Protein AF-A0A0M8XZQ5-F1 (afdb_monomer)

Structure (mmCIF, N/CA/C/O backbone):
data_AF-A0A0M8XZQ5-F1
#
_entry.id   AF-A0A0M8XZQ5-F1
#
loop_
_atom_site.group_PDB
_atom_site.id
_atom_site.type_symbol
_atom_site.label_atom_id
_atom_site.label_alt_id
_atom_site.label_comp_id
_atom_site.label_asym_id
_atom_site.label_entity_id
_atom_site.label_seq_id
_atom_site.pdbx_PDB_ins_code
_atom_site.Cartn_x
_atom_site.Cartn_y
_atom_site.Cartn_z
_atom_site.occupancy
_atom_site.B_iso_or_equiv
_atom_site.auth_seq_id
_atom_site.auth_comp_id
_atom_site.auth_asym_id
_atom_site.auth_atom_id
_atom_site.pdbx_PDB_model_num
ATOM 1 N N . MET A 1 1 ? -17.603 -5.236 52.760 1.00 55.44 1 MET A N 1
ATOM 2 C CA . MET A 1 1 ? -18.704 -6.134 52.356 1.00 55.44 1 MET A CA 1
ATOM 3 C C . MET A 1 1 ? -18.657 -7.316 53.287 1.00 55.44 1 MET A C 1
ATOM 5 O O . MET A 1 1 ? -17.660 -8.035 53.268 1.00 55.44 1 MET A O 1
ATOM 9 N N . ASP A 1 2 ? -19.682 -7.465 54.115 1.00 58.03 2 ASP A N 1
ATOM 10 C CA . ASP A 1 2 ? -19.740 -8.571 55.057 1.00 58.03 2 ASP A CA 1
ATOM 11 C C . ASP A 1 2 ? -19.991 -9.878 54.312 1.00 58.03 2 ASP A C 1
ATOM 13 O O . ASP A 1 2 ? -20.805 -9.976 53.392 1.00 58.03 2 ASP A O 1
ATOM 17 N N . VAL A 1 3 ? -19.181 -10.871 54.654 1.00 63.34 3 VAL A N 1
ATOM 18 C CA . VAL A 1 3 ? -19.300 -12.230 54.137 1.00 63.34 3 VAL A CA 1
ATOM 19 C C . VAL A 1 3 ? -20.517 -12.850 54.832 1.00 63.34 3 VAL A C 1
ATOM 21 O O . VAL A 1 3 ? -20.637 -12.652 56.041 1.00 63.34 3 VAL A O 1
ATOM 24 N N . PRO A 1 4 ? -21.401 -13.589 54.130 1.00 77.44 4 PRO A N 1
ATOM 25 C CA . PRO A 1 4 ? -22.606 -14.152 54.737 1.00 77.44 4 PRO A CA 1
ATOM 26 C C . PRO A 1 4 ? -22.283 -14.886 56.038 1.00 77.44 4 PRO A C 1
ATOM 28 O O . PRO A 1 4 ? -21.378 -15.734 56.065 1.00 77.44 4 PRO A O 1
ATOM 31 N N . GLU A 1 5 ? -23.025 -14.549 57.097 1.00 74.38 5 GLU A N 1
ATOM 32 C CA . GLU A 1 5 ? -22.844 -15.133 58.421 1.00 74.38 5 GLU A CA 1
ATOM 33 C C . GLU A 1 5 ? -22.990 -16.653 58.367 1.00 74.38 5 GLU A C 1
ATOM 35 O O . GLU A 1 5 ? -23.700 -17.224 57.529 1.00 74.38 5 GLU A O 1
ATOM 40 N N . ARG A 1 6 ? -22.274 -17.343 59.254 1.00 81.94 6 ARG A N 1
ATOM 41 C CA . ARG A 1 6 ? -22.362 -18.796 59.355 1.00 81.94 6 ARG A CA 1
ATOM 42 C C . ARG A 1 6 ? -23.341 -19.172 60.453 1.00 81.94 6 ARG A C 1
ATOM 44 O O . ARG A 1 6 ? -23.206 -18.744 61.592 1.00 81.94 6 ARG A O 1
ATOM 51 N N . THR A 1 7 ? -24.271 -20.054 60.113 1.00 78.06 7 THR A N 1
ATOM 52 C CA . THR A 1 7 ? -25.086 -20.783 61.089 1.00 78.06 7 THR A CA 1
ATOM 53 C C . THR A 1 7 ? -24.216 -21.553 62.090 1.00 78.06 7 THR A C 1
ATOM 55 O O . THR A 1 7 ? -23.068 -21.895 61.795 1.00 78.06 7 THR A O 1
ATOM 58 N N . ALA A 1 8 ? -24.787 -21.921 63.242 1.00 73.25 8 ALA A N 1
ATOM 59 C CA . ALA A 1 8 ? -24.134 -22.765 64.254 1.00 73.25 8 ALA A CA 1
ATOM 60 C C . ALA A 1 8 ? -23.627 -24.121 63.704 1.00 73.25 8 ALA A C 1
ATOM 62 O O . ALA A 1 8 ? -22.717 -24.732 64.254 1.00 73.25 8 ALA A O 1
ATOM 63 N N . ASN A 1 9 ? -24.197 -24.573 62.589 1.00 75.88 9 ASN A N 1
ATOM 64 C CA . ASN A 1 9 ? -23.874 -25.778 61.827 1.00 75.88 9 ASN A CA 1
ATOM 65 C C . ASN A 1 9 ? -22.931 -25.513 60.629 1.00 75.88 9 ASN A C 1
ATOM 67 O O . ASN A 1 9 ? -22.700 -26.399 59.810 1.00 75.88 9 ASN A O 1
ATOM 71 N N . GLY A 1 10 ? -22.357 -24.311 60.526 1.00 77.94 10 GLY A N 1
ATOM 72 C CA . GLY A 1 10 ? -21.279 -23.968 59.595 1.00 77.94 10 GLY A CA 1
ATOM 73 C C . GLY A 1 10 ? -21.713 -23.540 58.189 1.00 77.94 10 GLY A C 1
ATOM 74 O O . GLY A 1 10 ? -20.850 -23.125 57.406 1.00 77.94 10 GLY A O 1
ATOM 75 N N . TYR A 1 11 ? -23.011 -23.590 57.868 1.00 77.25 11 TYR A N 1
ATOM 76 C CA . TYR A 1 11 ? -23.569 -23.158 56.579 1.00 77.25 11 TYR A CA 1
ATOM 77 C C . TYR A 1 11 ? -23.681 -21.635 56.487 1.00 77.25 11 TYR A C 1
ATOM 79 O O . TYR A 1 11 ? -24.064 -20.993 57.462 1.00 77.25 11 TYR A O 1
ATOM 87 N N . LYS A 1 12 ? -23.396 -21.074 55.305 1.00 82.62 12 LYS A N 1
ATOM 88 C CA . LYS A 1 12 ? -23.551 -19.641 54.998 1.00 82.62 12 LYS A CA 1
ATOM 89 C C . LYS A 1 12 ? -25.034 -19.267 54.900 1.00 82.62 12 LYS A C 1
ATOM 91 O O . LYS A 1 12 ? -25.773 -19.932 54.173 1.00 82.62 12 LYS A O 1
ATOM 96 N N . GLN A 1 13 ? -25.455 -18.206 55.582 1.00 77.75 13 GLN A N 1
ATOM 97 C CA . GLN A 1 13 ? -26.803 -17.647 55.484 1.00 77.75 13 GLN A CA 1
ATOM 98 C C . GLN A 1 13 ? -26.837 -16.511 54.466 1.00 77.75 13 GLN A C 1
ATOM 100 O O . GLN A 1 13 ? -26.136 -15.512 54.599 1.00 77.75 13 GLN A O 1
ATOM 105 N N . TYR A 1 14 ? -27.671 -16.669 53.442 1.00 80.88 14 TYR A N 1
ATOM 106 C CA . TYR A 1 14 ? -27.865 -15.665 52.404 1.00 80.88 14 TYR A CA 1
ATOM 107 C C . TYR A 1 14 ? -29.174 -14.916 52.639 1.00 80.88 14 TYR A C 1
ATOM 109 O O . TYR A 1 14 ? -30.259 -15.430 52.389 1.00 80.88 14 TYR A O 1
ATOM 117 N N . GLU A 1 15 ? -29.057 -13.686 53.110 1.00 82.88 15 GLU A N 1
ATOM 118 C CA . GLU A 1 15 ? -30.163 -12.737 53.234 1.00 82.88 15 GLU A CA 1
ATOM 119 C C . GLU A 1 15 ? -30.414 -11.916 51.956 1.00 82.88 15 GLU A C 1
ATOM 121 O O . GLU A 1 15 ? -29.615 -11.927 51.016 1.00 82.88 15 GLU A O 1
ATOM 126 N N . VAL A 1 16 ? -31.513 -11.153 51.946 1.00 83.50 16 VAL A N 1
ATOM 127 C CA . VAL A 1 16 ? -31.942 -10.279 50.836 1.00 83.50 16 VAL A CA 1
ATOM 128 C C . VAL A 1 16 ? -30.822 -9.376 50.281 1.00 83.50 16 VAL A C 1
ATOM 130 O O . VAL A 1 16 ? -30.710 -9.296 49.054 1.00 83.50 16 VAL A O 1
ATOM 133 N N . PRO A 1 17 ? -29.936 -8.757 51.092 1.00 77.69 17 PRO A N 1
ATOM 134 C CA . PRO A 1 17 ? -28.812 -7.969 50.573 1.00 77.69 17 PRO A CA 1
ATOM 135 C C . PRO A 1 17 ? -27.869 -8.760 49.652 1.00 77.69 17 PRO A C 1
ATOM 137 O O . PRO A 1 17 ? -27.377 -8.227 48.656 1.00 77.69 17 PRO A O 1
ATOM 140 N N . HIS A 1 18 ? -27.666 -10.054 49.921 1.00 82.00 18 HIS A N 1
ATOM 141 C CA . HIS A 1 18 ? -26.841 -10.915 49.073 1.00 82.00 18 HIS A CA 1
ATOM 142 C C . HIS A 1 18 ? -27.505 -11.192 47.719 1.00 82.00 18 HIS A C 1
ATOM 144 O O . HIS A 1 18 ? -26.818 -11.247 46.698 1.00 82.00 18 HIS A O 1
ATOM 150 N N . LEU A 1 19 ? -28.838 -11.327 47.690 1.00 82.94 19 LEU A N 1
ATOM 151 C CA . LEU A 1 19 ? -29.586 -11.488 46.441 1.00 82.94 19 LEU A CA 1
ATOM 152 C C . LEU A 1 19 ? -29.520 -10.214 45.589 1.00 82.94 19 LEU A C 1
ATOM 154 O O . LEU A 1 19 ? -29.248 -10.292 44.392 1.00 82.94 19 LEU A O 1
ATOM 158 N N . VAL A 1 20 ? -29.705 -9.043 46.204 1.00 78.75 20 VAL A N 1
ATOM 159 C CA . VAL A 1 20 ? -29.569 -7.748 45.517 1.00 78.75 20 VAL A CA 1
ATOM 160 C C . VAL A 1 20 ? -28.171 -7.604 44.912 1.00 78.75 20 VAL A C 1
ATOM 162 O O . VAL A 1 20 ? -28.042 -7.225 43.747 1.00 78.75 20 VAL A O 1
ATOM 165 N N . ARG A 1 21 ? -27.122 -7.991 45.651 1.00 80.69 21 ARG A N 1
ATOM 166 C CA . ARG A 1 21 ? -25.744 -7.949 45.147 1.00 80.69 21 ARG A CA 1
ATOM 167 C C . ARG A 1 21 ? -25.520 -8.889 43.960 1.00 80.69 21 ARG A C 1
ATOM 169 O O . ARG A 1 21 ? -24.869 -8.488 42.999 1.00 80.69 21 ARG A O 1
ATOM 176 N N . LEU A 1 22 ? -26.069 -10.104 43.983 1.00 84.88 22 LEU A N 1
ATOM 177 C CA . LEU A 1 22 ? -25.980 -11.031 42.847 1.00 84.88 22 LEU A CA 1
ATOM 178 C C . LEU A 1 22 ? -26.662 -10.475 41.590 1.00 84.88 22 LEU A C 1
ATOM 180 O O . LEU A 1 22 ? -26.111 -10.600 40.498 1.00 84.88 22 LEU A O 1
ATOM 184 N N . LEU A 1 23 ? -27.823 -9.828 41.735 1.00 80.88 23 LEU A N 1
ATOM 185 C CA . LEU A 1 23 ? -28.520 -9.192 40.612 1.00 80.88 23 LEU A CA 1
ATOM 186 C C . LEU A 1 23 ? -27.729 -8.011 40.033 1.00 80.88 23 LEU A C 1
ATOM 188 O O . LEU A 1 23 ? -27.680 -7.855 38.814 1.00 80.88 23 LEU A O 1
ATOM 192 N N . GLN A 1 24 ? -27.075 -7.214 40.883 1.00 76.19 24 GLN A N 1
ATOM 193 C CA . GLN A 1 24 ? -26.182 -6.136 40.444 1.00 76.19 24 GLN A CA 1
ATOM 194 C C . GLN A 1 24 ? -24.967 -6.675 39.682 1.00 76.19 24 GLN A C 1
ATOM 196 O O . GLN A 1 24 ? -24.675 -6.187 38.594 1.00 76.19 24 GLN A O 1
ATOM 201 N N . ILE A 1 25 ? -24.298 -7.704 40.221 1.00 82.88 25 ILE A N 1
ATOM 202 C CA . ILE A 1 25 ? -23.152 -8.347 39.561 1.00 82.88 25 ILE A CA 1
ATOM 203 C C . ILE A 1 25 ? -23.578 -8.886 38.198 1.00 82.88 25 ILE A C 1
ATOM 205 O O . ILE A 1 25 ? -22.939 -8.572 37.200 1.00 82.88 25 ILE A O 1
ATOM 209 N N . LYS A 1 26 ? -24.690 -9.631 38.145 1.00 83.06 26 LYS A N 1
ATOM 210 C CA . LYS A 1 26 ? -25.220 -10.173 36.894 1.00 83.06 26 LYS A CA 1
ATOM 211 C C . LYS A 1 26 ? -25.466 -9.068 35.866 1.00 83.06 26 LYS A C 1
ATOM 213 O O . LYS A 1 26 ? -25.016 -9.197 34.739 1.00 83.06 26 LYS A O 1
ATOM 218 N N . ARG A 1 27 ? -26.125 -7.972 36.254 1.00 80.44 27 ARG A N 1
ATOM 219 C CA . ARG A 1 27 ? -26.434 -6.876 35.326 1.00 80.44 27 ARG A CA 1
ATOM 220 C C . ARG A 1 27 ? -25.181 -6.200 34.770 1.00 80.44 27 ARG A C 1
ATOM 222 O O . ARG A 1 27 ? -25.161 -5.879 33.590 1.00 80.44 27 ARG A O 1
ATOM 229 N N . LEU A 1 28 ? -24.158 -5.987 35.596 1.00 78.12 28 LEU A N 1
ATOM 230 C CA . LEU A 1 28 ? -22.890 -5.396 35.154 1.00 78.12 28 LEU A CA 1
ATOM 231 C C . LEU A 1 28 ? -22.100 -6.357 34.254 1.00 78.12 28 LEU A C 1
ATOM 233 O O . LEU A 1 28 ? -21.575 -5.943 33.226 1.00 78.12 28 LEU A O 1
ATOM 237 N N . SER A 1 29 ? -22.077 -7.649 34.584 1.00 81.69 29 SER A N 1
ATOM 238 C CA . SER A 1 29 ? -21.464 -8.667 33.726 1.00 81.69 29 SER A CA 1
ATOM 239 C C . SER A 1 29 ? -22.189 -8.826 32.387 1.00 81.69 29 SER A C 1
ATOM 241 O O . SER A 1 29 ? -21.530 -8.952 31.360 1.00 81.69 29 SER A O 1
ATOM 243 N N . ASP A 1 30 ? -23.523 -8.757 32.373 1.00 82.19 30 ASP A N 1
ATOM 244 C CA . ASP A 1 30 ? -24.328 -8.777 31.143 1.00 82.19 30 ASP A CA 1
ATOM 245 C C . ASP A 1 30 ? -24.050 -7.542 30.254 1.00 82.19 30 ASP A C 1
ATOM 247 O O . ASP A 1 30 ? -24.233 -7.606 29.040 1.00 82.19 30 ASP A O 1
ATOM 251 N N . LEU A 1 31 ? -23.575 -6.432 30.838 1.00 77.00 31 LEU A N 1
ATOM 252 C CA . LEU A 1 31 ? -23.129 -5.223 30.127 1.00 77.00 31 LEU A CA 1
ATOM 253 C C . LEU A 1 31 ? -21.665 -5.292 29.655 1.00 77.00 31 LEU A C 1
ATOM 255 O O . LEU A 1 31 ? -21.190 -4.352 29.027 1.00 77.00 31 LEU A O 1
ATOM 259 N N . GLY A 1 32 ? -20.954 -6.389 29.930 1.00 75.69 32 GLY A N 1
ATOM 260 C CA . GLY A 1 32 ? -19.565 -6.588 29.511 1.00 75.69 32 GLY A CA 1
ATOM 261 C C . GLY A 1 32 ? -18.510 -6.134 30.522 1.00 75.69 32 GLY A C 1
ATOM 262 O O . GLY A 1 32 ? -17.325 -6.237 30.220 1.00 75.69 32 GLY A O 1
ATOM 263 N N . VAL A 1 33 ? -18.902 -5.692 31.725 1.00 73.50 33 VAL A N 1
ATOM 264 C CA . VAL A 1 33 ? -17.946 -5.310 32.779 1.00 73.50 33 VAL A CA 1
ATOM 265 C C . VAL A 1 33 ? -17.211 -6.563 33.294 1.00 73.50 33 VAL A C 1
ATOM 267 O O . VAL A 1 33 ? -17.870 -7.517 33.741 1.00 73.50 33 VAL A O 1
ATOM 270 N N . PRO A 1 34 ? -15.865 -6.583 33.316 1.00 79.94 34 PRO A N 1
ATOM 271 C CA . PRO A 1 34 ? -15.091 -7.671 33.907 1.00 79.94 34 PRO A CA 1
ATOM 272 C C . PRO A 1 34 ? -15.431 -7.873 35.391 1.00 79.94 34 PRO A C 1
ATOM 274 O O . PRO A 1 34 ? -15.512 -6.918 36.162 1.00 79.94 34 PRO A O 1
ATOM 277 N N . LEU A 1 35 ? -15.556 -9.126 35.848 1.00 80.38 35 LEU A N 1
ATOM 278 C CA . LEU A 1 35 ? -15.890 -9.431 37.254 1.00 80.38 35 LEU A CA 1
ATOM 279 C C . LEU A 1 35 ? -14.902 -8.825 38.272 1.00 80.38 35 LEU A C 1
ATOM 281 O O . LEU A 1 35 ? -15.292 -8.550 39.409 1.00 80.38 35 LEU A O 1
ATOM 285 N N . SER A 1 36 ? -13.644 -8.608 37.875 1.00 77.25 36 SER A N 1
ATOM 286 C CA . SER A 1 36 ? -12.627 -7.913 38.675 1.00 77.25 36 SER A CA 1
ATOM 287 C C . SER A 1 36 ? -12.989 -6.453 38.955 1.00 77.25 36 SER A C 1
ATOM 289 O O . SER A 1 36 ? -12.795 -5.990 40.076 1.00 77.25 36 SER A O 1
ATOM 291 N N . GLU A 1 37 ? -13.566 -5.755 37.977 1.00 70.31 37 GLU A N 1
ATOM 292 C CA . GLU A 1 37 ? -13.986 -4.352 38.084 1.00 70.31 37 GLU A CA 1
ATOM 293 C C . GLU A 1 37 ? -15.334 -4.221 38.797 1.00 70.31 37 GLU A C 1
ATOM 295 O O . GLU A 1 37 ? -15.513 -3.341 39.635 1.00 70.31 37 GLU A O 1
ATOM 300 N N . VAL A 1 38 ? -16.249 -5.179 38.599 1.00 74.69 38 VAL A N 1
ATOM 301 C CA . VAL A 1 38 ? -17.516 -5.254 39.355 1.00 74.69 38 VAL A CA 1
ATOM 302 C C . VAL A 1 38 ? -17.275 -5.347 40.872 1.00 74.69 38 VAL A C 1
ATOM 304 O O . VAL A 1 38 ? -18.071 -4.856 41.688 1.00 74.69 38 VAL A O 1
ATOM 307 N N . ALA A 1 39 ? -16.185 -6.004 41.279 1.00 70.38 39 ALA A N 1
ATOM 308 C CA . ALA A 1 39 ? -15.778 -6.094 42.677 1.00 70.38 39 ALA A CA 1
ATOM 309 C C . ALA A 1 39 ? -15.216 -4.768 43.224 1.00 70.38 39 ALA A C 1
ATOM 311 O O . ALA A 1 39 ? -15.361 -4.518 44.424 1.00 70.38 39 ALA A O 1
ATOM 312 N N . ALA A 1 40 ? -14.611 -3.946 42.364 1.00 65.12 40 ALA A N 1
ATOM 313 C CA . ALA A 1 40 ? -14.019 -2.649 42.687 1.00 65.12 40 ALA A CA 1
ATOM 314 C C . ALA A 1 40 ? -15.101 -1.553 42.800 1.00 65.12 40 ALA A C 1
ATOM 316 O O . ALA A 1 40 ? -15.256 -0.978 43.876 1.00 65.12 40 ALA A O 1
ATOM 317 N N . MET A 1 41 ? -16.019 -1.476 41.823 1.00 65.19 41 MET A N 1
ATOM 318 C CA . MET A 1 41 ? -17.212 -0.599 41.823 1.00 65.19 41 MET A CA 1
ATOM 319 C C . MET A 1 41 ? -18.167 -0.823 43.015 1.00 65.19 41 MET A C 1
ATOM 321 O O . MET A 1 41 ? -19.048 -0.015 43.296 1.00 65.19 41 MET A O 1
ATOM 325 N N . GLY A 1 42 ? -18.067 -1.972 43.694 1.00 60.81 42 GLY A N 1
ATOM 326 C CA . GLY A 1 42 ? -18.844 -2.280 44.900 1.00 60.81 42 GLY A CA 1
ATOM 327 C C . GLY A 1 42 ? -18.231 -1.753 46.203 1.00 60.81 42 GLY A C 1
ATOM 328 O O . GLY A 1 42 ? -18.823 -1.960 47.266 1.00 60.81 42 GLY A O 1
ATOM 329 N N . ARG A 1 43 ? -17.040 -1.147 46.149 1.00 58.62 43 ARG A N 1
ATOM 330 C CA . ARG A 1 43 ? -16.384 -0.481 47.279 1.00 58.62 43 ARG A CA 1
ATOM 331 C C . ARG A 1 43 ? -16.751 0.998 47.218 1.00 58.62 43 ARG A C 1
ATOM 333 O O . ARG A 1 43 ? -16.661 1.609 46.167 1.00 58.62 43 ARG A O 1
ATOM 340 N N . ALA A 1 44 ? -17.173 1.560 48.346 1.00 47.88 44 ALA A N 1
ATOM 341 C CA . ALA A 1 44 ? -17.777 2.891 48.442 1.00 47.88 44 ALA A CA 1
ATOM 342 C C . ALA A 1 44 ? -16.859 4.085 48.072 1.00 47.88 44 ALA A C 1
ATOM 344 O O . ALA A 1 44 ? -17.299 5.219 48.220 1.00 47.88 44 ALA A O 1
ATOM 345 N N . ASP A 1 45 ? -15.629 3.839 47.603 1.00 51.72 45 ASP A N 1
ATOM 346 C CA . ASP A 1 45 ? -14.601 4.856 47.325 1.00 51.72 45 ASP A CA 1
ATOM 347 C C . ASP A 1 45 ? -14.293 5.063 45.824 1.00 51.72 45 ASP A C 1
ATOM 349 O O . ASP A 1 45 ? -13.533 5.969 45.492 1.00 51.72 45 ASP A O 1
ATOM 353 N N . GLU A 1 46 ? -14.862 4.273 44.906 1.00 55.75 46 GLU A N 1
ATOM 354 C CA . GLU A 1 46 ? -14.684 4.454 43.450 1.00 55.75 46 GLU A CA 1
ATOM 355 C C . GLU A 1 46 ? -15.976 4.988 42.815 1.00 55.75 46 GLU A C 1
ATOM 357 O O . GLU A 1 46 ? -17.048 4.469 43.117 1.00 55.75 46 GLU A O 1
ATOM 362 N N . ASP A 1 47 ? -15.888 6.013 41.950 1.00 65.94 47 ASP A N 1
ATOM 363 C CA . ASP A 1 47 ? -17.036 6.581 41.221 1.00 65.94 47 ASP A CA 1
ATOM 364 C C . ASP A 1 47 ? -17.560 5.559 40.187 1.00 65.94 47 ASP A C 1
ATOM 366 O O . ASP A 1 47 ? -16.934 5.361 39.138 1.00 65.94 47 ASP A O 1
ATOM 370 N N . PRO A 1 48 ? -18.699 4.885 40.440 1.00 67.31 48 PRO A N 1
ATOM 371 C CA . PRO A 1 48 ? -19.218 3.859 39.540 1.00 67.31 48 PRO A CA 1
ATOM 372 C C . PRO A 1 48 ? -19.605 4.425 38.166 1.00 67.31 48 PRO A C 1
ATOM 374 O O . PRO A 1 48 ? -19.580 3.686 37.180 1.00 67.31 48 PRO A O 1
ATOM 377 N N . ASP A 1 49 ? -19.918 5.721 38.074 1.00 73.38 49 ASP A N 1
ATOM 378 C CA . ASP A 1 49 ? -20.270 6.361 36.807 1.00 73.38 49 ASP A CA 1
ATOM 379 C C . ASP A 1 49 ? -19.037 6.543 35.911 1.00 73.38 49 ASP A C 1
ATOM 381 O O . ASP A 1 49 ? -19.142 6.460 34.686 1.00 73.38 49 ASP A O 1
ATOM 385 N N . GLU A 1 50 ? -17.855 6.765 36.493 1.00 70.81 50 GLU A N 1
ATOM 386 C CA . GLU A 1 50 ? -16.602 6.861 35.742 1.00 70.81 50 GLU A CA 1
ATOM 387 C C . GLU A 1 50 ? -16.237 5.523 35.101 1.00 70.81 50 GLU A C 1
ATOM 389 O O . GLU A 1 50 ? -15.960 5.468 33.903 1.00 70.81 50 GLU A O 1
ATOM 394 N N . ALA A 1 51 ? -16.332 4.434 35.859 1.00 69.25 51 ALA A N 1
ATOM 395 C CA . ALA A 1 51 ? -16.012 3.110 35.349 1.00 69.25 51 ALA A CA 1
ATOM 396 C C . ALA A 1 51 ? -16.999 2.646 34.251 1.00 69.25 51 ALA A C 1
ATOM 398 O O . ALA A 1 51 ? -16.592 2.018 33.274 1.00 69.25 51 ALA A O 1
ATOM 399 N N . ILE A 1 52 ? -18.281 3.035 34.334 1.00 74.12 52 ILE A N 1
ATOM 400 C CA . ILE A 1 52 ? -19.253 2.823 33.246 1.00 74.12 52 ILE A CA 1
ATOM 401 C C . ILE A 1 52 ? -18.896 3.654 32.002 1.00 74.12 52 ILE A C 1
ATOM 403 O O . ILE A 1 52 ? -18.974 3.132 30.891 1.00 74.12 52 ILE A O 1
ATOM 407 N N . ARG A 1 53 ? -18.487 4.923 32.160 1.00 80.00 53 ARG A N 1
ATOM 408 C CA . ARG A 1 53 ? -18.055 5.776 31.033 1.00 80.00 53 ARG A CA 1
ATOM 409 C C . ARG A 1 53 ? -16.822 5.216 30.319 1.00 80.00 53 ARG A C 1
ATOM 411 O O . ARG A 1 53 ? -16.760 5.284 29.095 1.00 80.00 53 ARG A O 1
ATOM 418 N N . VAL A 1 54 ? -15.863 4.659 31.063 1.00 77.00 54 VAL A N 1
ATOM 419 C CA . VAL A 1 54 ? -14.679 4.000 30.485 1.00 77.00 54 VAL A CA 1
ATOM 420 C C . VAL A 1 54 ? -15.093 2.788 29.651 1.00 77.00 54 VAL A C 1
ATOM 422 O O . VAL A 1 54 ? -14.707 2.700 28.486 1.00 77.00 54 VAL A O 1
ATOM 425 N N . LEU A 1 55 ? -15.943 1.909 30.194 1.00 77.19 55 LEU A N 1
ATOM 426 C CA . LEU A 1 55 ? -16.442 0.746 29.454 1.00 77.19 55 LEU A CA 1
ATOM 427 C C . LEU A 1 55 ? -17.211 1.148 28.185 1.00 77.19 55 LEU A C 1
ATOM 429 O O . LEU A 1 55 ? -17.018 0.546 27.129 1.00 77.19 55 LEU A O 1
ATOM 433 N N . ASP A 1 56 ? -18.075 2.162 28.271 1.00 82.50 56 ASP A N 1
ATOM 434 C CA . ASP A 1 56 ? -18.818 2.674 27.114 1.00 82.50 56 ASP A CA 1
ATOM 435 C C . ASP A 1 56 ? -17.870 3.180 26.013 1.00 82.50 56 ASP A C 1
ATOM 437 O O . ASP A 1 56 ? -18.032 2.828 24.843 1.00 82.50 56 ASP A O 1
ATOM 441 N N . ALA A 1 57 ? -16.817 3.916 26.383 1.00 84.38 57 ALA A N 1
ATOM 442 C CA . ALA A 1 57 ? -15.807 4.392 25.441 1.00 84.38 57 ALA A CA 1
ATOM 443 C C . ALA A 1 57 ? -15.026 3.241 24.774 1.00 84.38 57 ALA A C 1
ATOM 445 O O . ALA A 1 57 ? -14.776 3.278 23.565 1.00 84.38 57 ALA A O 1
ATOM 446 N N . GLU A 1 58 ? -14.669 2.197 25.525 1.00 80.00 58 GLU A N 1
ATOM 447 C CA . GLU A 1 58 ? -14.010 1.001 24.981 1.00 80.00 58 GLU A CA 1
ATOM 448 C C . GLU A 1 58 ? -14.920 0.217 24.023 1.00 80.00 58 GLU A C 1
ATOM 450 O O . GLU A 1 58 ? -14.478 -0.240 22.957 1.00 80.00 58 GLU A O 1
ATOM 455 N N . LEU A 1 59 ? -16.207 0.091 24.363 1.00 85.06 59 LEU A N 1
ATOM 456 C CA . LEU A 1 59 ? -17.214 -0.527 23.503 1.00 85.06 59 LEU A CA 1
ATOM 457 C C . LEU A 1 59 ? -17.412 0.279 22.219 1.00 85.06 59 LEU A C 1
ATOM 459 O O . LEU A 1 59 ? -17.405 -0.310 21.136 1.00 85.06 59 LEU A O 1
ATOM 463 N N . ALA A 1 60 ? -17.517 1.606 22.311 1.00 89.38 60 ALA A N 1
ATOM 464 C CA . ALA A 1 60 ? -17.619 2.489 21.152 1.00 89.38 60 ALA A CA 1
ATOM 465 C C . ALA A 1 60 ? -16.401 2.338 20.225 1.00 89.38 60 ALA A C 1
ATOM 467 O O . ALA A 1 60 ? -16.562 2.073 19.032 1.00 89.38 60 ALA A O 1
ATOM 468 N N . ALA A 1 61 ? -15.182 2.369 20.775 1.00 86.12 61 ALA A N 1
ATOM 469 C CA . ALA A 1 61 ? -13.954 2.160 20.004 1.00 86.12 61 ALA A CA 1
ATOM 470 C C . ALA A 1 61 ? -13.910 0.774 19.329 1.00 86.12 61 ALA A C 1
ATOM 472 O O . ALA A 1 61 ? -13.445 0.632 18.189 1.00 86.12 61 ALA A O 1
ATOM 473 N N . THR A 1 62 ? -14.422 -0.256 20.009 1.00 86.12 62 THR A N 1
ATOM 474 C CA . THR A 1 62 ? -14.543 -1.613 19.461 1.00 86.12 62 THR A CA 1
ATOM 475 C C . THR A 1 62 ? -15.554 -1.667 18.317 1.00 86.12 62 THR A C 1
ATOM 477 O O . THR A 1 62 ? -15.253 -2.238 17.266 1.00 86.12 62 THR A O 1
ATOM 480 N N . VAL A 1 63 ? -16.725 -1.046 18.476 1.00 92.25 63 VAL A N 1
ATOM 481 C CA . VAL A 1 63 ? -17.751 -0.939 17.428 1.00 92.25 63 VAL A CA 1
ATOM 482 C C . VAL A 1 63 ? -17.200 -0.201 16.210 1.00 92.25 63 VAL A C 1
ATOM 484 O O . VAL A 1 63 ? -17.339 -0.698 15.093 1.00 92.25 63 VAL A O 1
ATOM 487 N N . ASP A 1 64 ? -16.497 0.913 16.402 1.00 93.56 64 ASP A N 1
ATOM 488 C CA . ASP A 1 64 ? -15.876 1.671 15.313 1.00 93.56 64 ASP A CA 1
ATOM 489 C C . ASP A 1 64 ? -14.814 0.856 14.576 1.00 93.56 64 ASP A C 1
ATOM 491 O O . ASP A 1 64 ? -14.723 0.888 13.345 1.00 93.56 64 ASP A O 1
ATOM 495 N N . ARG A 1 65 ? -14.004 0.081 15.304 1.00 91.06 65 ARG A N 1
ATOM 496 C CA . ARG A 1 65 ? -13.053 -0.857 14.696 1.00 91.06 65 ARG A CA 1
ATOM 497 C C . ARG A 1 65 ? -13.773 -1.938 13.885 1.00 91.06 65 ARG A C 1
ATOM 499 O O . ARG A 1 65 ? -13.379 -2.196 12.750 1.00 91.06 65 ARG A O 1
ATOM 506 N N . LEU A 1 66 ? -14.819 -2.558 14.432 1.00 92.88 66 LEU A N 1
ATOM 507 C CA . LEU A 1 66 ? -15.587 -3.598 13.739 1.00 92.88 66 LEU A CA 1
ATOM 508 C C . LEU A 1 66 ? -16.309 -3.048 12.502 1.00 92.88 66 LEU A C 1
ATOM 510 O O . LEU A 1 66 ? -16.326 -3.707 11.464 1.00 92.88 66 LEU A O 1
ATOM 514 N N . ASN A 1 67 ? -16.862 -1.838 12.578 1.00 93.94 67 ASN A N 1
ATOM 515 C CA . ASN A 1 67 ? -17.501 -1.166 11.448 1.00 93.94 67 ASN A CA 1
ATOM 516 C C . ASN A 1 67 ? -16.498 -0.853 10.332 1.00 93.94 67 ASN A C 1
ATOM 518 O O . ASN A 1 67 ? -16.809 -1.108 9.168 1.00 93.94 67 ASN A O 1
ATOM 522 N N . ARG A 1 68 ? -15.285 -0.392 10.674 1.00 88.94 68 ARG A N 1
ATOM 523 C CA . ARG A 1 68 ? -14.189 -0.226 9.704 1.00 88.94 68 ARG A CA 1
ATOM 524 C C . ARG A 1 68 ? -13.866 -1.542 9.002 1.00 88.94 68 ARG A C 1
ATOM 526 O O . ARG A 1 68 ? -13.976 -1.610 7.784 1.00 88.94 68 ARG A O 1
ATOM 533 N N . VAL A 1 69 ? -13.621 -2.616 9.756 1.00 87.06 69 VAL A N 1
ATOM 534 C CA . VAL A 1 69 ? -13.355 -3.952 9.184 1.00 87.06 69 VAL A CA 1
ATOM 535 C C . VAL A 1 69 ? -14.498 -4.419 8.272 1.00 87.06 69 VAL A C 1
ATOM 537 O O . VAL A 1 69 ? -14.257 -4.951 7.190 1.00 87.06 69 VAL A O 1
ATOM 540 N N . ARG A 1 70 ? -15.761 -4.197 8.657 1.00 91.31 70 ARG A N 1
ATOM 541 C CA . ARG A 1 70 ? -16.917 -4.537 7.810 1.00 91.31 70 ARG A CA 1
ATOM 542 C C . ARG A 1 70 ? -16.947 -3.742 6.504 1.00 91.31 70 ARG A C 1
ATOM 544 O O . ARG A 1 70 ? -17.309 -4.316 5.478 1.00 91.31 70 ARG A O 1
ATOM 551 N N . ALA A 1 71 ? -16.593 -2.459 6.535 1.00 87.19 71 ALA A N 1
ATOM 552 C CA . ALA A 1 71 ? -16.506 -1.632 5.335 1.00 87.19 71 ALA A CA 1
ATOM 553 C C . ALA A 1 71 ? -15.395 -2.130 4.394 1.00 87.19 71 ALA A C 1
ATOM 555 O O . ALA A 1 71 ? -15.633 -2.277 3.196 1.00 87.19 71 ALA A O 1
ATOM 556 N N . GLU A 1 72 ? -14.228 -2.486 4.937 1.00 82.38 72 GLU A N 1
ATOM 557 C CA . GLU A 1 72 ? -13.119 -3.062 4.165 1.00 82.38 72 GLU A CA 1
ATOM 558 C C . GLU A 1 72 ? -13.516 -4.388 3.498 1.00 82.38 72 GLU A C 1
ATOM 560 O O . GLU A 1 72 ? -13.345 -4.561 2.290 1.00 82.38 72 GLU A O 1
ATOM 565 N N . LEU A 1 73 ? -14.140 -5.300 4.251 1.00 82.25 73 LEU A N 1
ATOM 566 C CA . LEU A 1 73 ? -14.638 -6.569 3.714 1.00 82.25 73 LEU A CA 1
ATOM 567 C C . LEU A 1 73 ? -15.691 -6.364 2.615 1.00 82.25 73 LEU A C 1
ATOM 569 O O . LEU A 1 73 ? -15.696 -7.097 1.626 1.00 82.25 73 LEU A O 1
ATOM 573 N N . ALA A 1 74 ? -16.571 -5.368 2.754 1.00 84.50 74 ALA A N 1
ATOM 574 C CA . ALA A 1 74 ? -17.558 -5.045 1.727 1.00 84.50 74 ALA A CA 1
ATOM 575 C C . ALA A 1 74 ? -16.894 -4.592 0.415 1.00 84.50 74 ALA A C 1
ATOM 577 O O . ALA A 1 74 ? -17.330 -5.005 -0.662 1.00 84.50 74 ALA A O 1
ATOM 578 N N . VAL A 1 75 ? -15.821 -3.798 0.496 1.00 79.88 75 VAL A N 1
ATOM 579 C CA . VAL A 1 75 ? -15.021 -3.378 -0.666 1.00 79.88 75 VAL A CA 1
ATOM 580 C C . VAL A 1 75 ? -14.351 -4.587 -1.326 1.00 79.88 75 VAL A C 1
ATOM 582 O O . VAL A 1 75 ? -14.502 -4.787 -2.535 1.00 79.88 75 VAL A O 1
ATOM 585 N N . ILE A 1 76 ? -13.705 -5.451 -0.538 1.00 75.62 76 ILE A N 1
ATOM 586 C CA . ILE A 1 76 ? -13.070 -6.686 -1.026 1.00 75.62 76 ILE A CA 1
ATOM 587 C C . ILE A 1 76 ? -14.090 -7.567 -1.764 1.00 75.62 76 ILE A C 1
ATOM 589 O O . ILE A 1 76 ? -13.847 -7.976 -2.901 1.0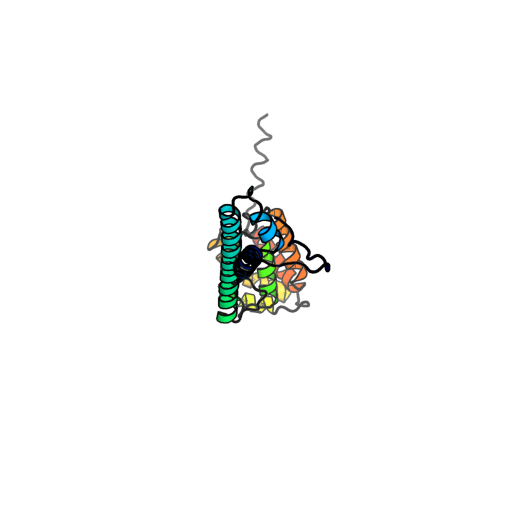0 75.62 76 ILE A O 1
ATOM 593 N N . LEU A 1 77 ? -15.260 -7.813 -1.166 1.00 79.75 77 LEU A N 1
ATOM 594 C CA . LEU A 1 77 ? -16.317 -8.638 -1.763 1.00 79.75 77 LEU A CA 1
ATOM 595 C C . LEU A 1 77 ? -16.902 -8.013 -3.034 1.00 79.75 77 LEU A C 1
ATOM 597 O O . LEU A 1 77 ? -17.106 -8.722 -4.023 1.00 79.75 77 LEU A O 1
ATOM 601 N N . ARG A 1 78 ? -17.140 -6.694 -3.038 1.00 82.00 78 ARG A N 1
ATOM 602 C CA . ARG A 1 78 ? -17.667 -5.962 -4.201 1.00 82.00 78 ARG A CA 1
ATOM 603 C C . ARG A 1 78 ? -16.748 -6.109 -5.408 1.00 82.00 78 ARG A C 1
ATOM 605 O O . ARG A 1 78 ? -17.218 -6.381 -6.512 1.00 82.00 78 ARG A O 1
ATOM 612 N N . HIS A 1 79 ? -15.446 -5.964 -5.191 1.00 73.50 79 HIS A N 1
ATOM 613 C CA . HIS A 1 79 ? -14.462 -6.035 -6.261 1.00 73.50 79 HIS A CA 1
ATOM 614 C C . HIS A 1 79 ? -13.904 -7.446 -6.477 1.00 73.50 79 HIS A C 1
ATOM 616 O O . HIS A 1 79 ? -13.189 -7.658 -7.447 1.00 73.50 79 HIS A O 1
ATOM 622 N N . ARG A 1 80 ? -14.285 -8.450 -5.671 1.00 72.69 80 ARG A N 1
ATOM 623 C CA . ARG A 1 80 ? -13.628 -9.777 -5.599 1.00 72.69 80 ARG A CA 1
ATOM 624 C C . ARG A 1 80 ? -12.097 -9.658 -5.581 1.00 72.69 80 ARG A C 1
ATOM 626 O O . ARG A 1 80 ? -11.409 -10.411 -6.265 1.00 72.69 80 ARG A O 1
ATOM 633 N N . ALA A 1 81 ? -11.595 -8.671 -4.849 1.00 69.12 81 ALA A N 1
ATOM 634 C CA . ALA A 1 81 ? -10.168 -8.495 -4.650 1.00 69.12 81 ALA A CA 1
ATOM 635 C C . ALA A 1 81 ? -9.639 -9.617 -3.738 1.00 69.12 81 ALA A C 1
ATOM 637 O O . ALA A 1 81 ? -10.394 -10.129 -2.902 1.00 69.12 81 ALA A O 1
ATOM 638 N N . PRO A 1 82 ? -8.365 -10.014 -3.851 1.00 71.38 82 PRO A N 1
ATOM 639 C CA . PRO A 1 82 ? -7.756 -10.872 -2.845 1.00 71.38 82 PRO A CA 1
ATOM 640 C C . PRO A 1 82 ? -7.768 -10.181 -1.475 1.00 71.38 82 PRO A C 1
ATOM 642 O O . PRO A 1 82 ? -7.494 -8.989 -1.380 1.00 71.38 82 PRO A O 1
ATOM 645 N N . ALA A 1 83 ? -8.057 -10.922 -0.400 1.00 68.69 83 ALA A N 1
ATOM 646 C CA . ALA A 1 83 ? -8.237 -10.346 0.940 1.00 68.69 83 ALA A CA 1
ATOM 647 C C . ALA A 1 83 ? -6.974 -9.685 1.523 1.00 68.69 83 ALA A C 1
ATOM 649 O O . ALA A 1 83 ? -7.066 -8.920 2.476 1.00 68.69 83 ALA A O 1
ATOM 650 N N . TYR A 1 84 ? -5.804 -9.999 0.967 1.00 68.31 84 TYR A N 1
ATOM 651 C CA . TYR A 1 84 ? -4.544 -9.377 1.353 1.00 68.31 84 TYR A CA 1
ATOM 652 C C . TYR A 1 84 ? -4.322 -8.018 0.686 1.00 68.31 84 TYR A C 1
ATOM 654 O O . TYR A 1 84 ? -3.448 -7.304 1.145 1.00 68.31 84 TYR A O 1
ATOM 662 N N . VAL A 1 85 ? -5.087 -7.646 -0.348 1.00 71.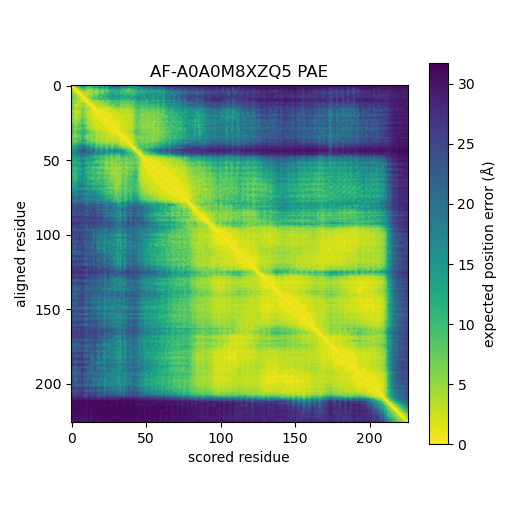44 85 VAL A N 1
ATOM 663 C CA . VAL A 1 85 ? -4.942 -6.363 -1.051 1.00 71.44 85 VAL A CA 1
ATOM 664 C C . VAL A 1 85 ? -5.673 -5.254 -0.282 1.00 71.44 85 VAL A C 1
ATOM 666 O O . VAL A 1 85 ? -6.869 -5.407 -0.014 1.00 71.44 85 VAL A O 1
ATOM 669 N N . PRO A 1 86 ? -5.009 -4.126 0.049 1.00 73.06 86 PRO A N 1
ATOM 670 C CA . PRO A 1 86 ? -5.641 -3.007 0.717 1.00 73.06 86 PRO A CA 1
ATOM 671 C C . PRO A 1 86 ? -6.899 -2.541 -0.022 1.00 73.06 86 PRO A C 1
ATOM 673 O O . PRO A 1 86 ? -6.898 -2.472 -1.256 1.00 73.06 86 PRO A O 1
ATOM 676 N N . PRO A 1 87 ? -7.969 -2.177 0.707 1.00 71.25 87 PRO A N 1
ATOM 677 C CA . PRO A 1 87 ? -9.261 -1.820 0.119 1.00 71.25 87 PRO A CA 1
ATOM 678 C C . PRO A 1 87 ? -9.178 -0.730 -0.954 1.00 71.25 87 PRO A C 1
ATOM 680 O O . PRO A 1 87 ? -9.906 -0.794 -1.943 1.00 71.25 87 PRO A O 1
ATOM 683 N N . ALA A 1 88 ? -8.255 0.225 -0.800 1.00 69.88 88 ALA A N 1
ATOM 684 C CA . ALA A 1 88 ? -8.000 1.288 -1.772 1.00 69.88 88 ALA A CA 1
ATOM 685 C C . ALA A 1 88 ? -7.645 0.763 -3.179 1.00 69.88 88 ALA A C 1
ATOM 687 O O . ALA A 1 88 ? -7.910 1.437 -4.173 1.00 69.88 88 ALA A O 1
ATOM 688 N N . PHE A 1 89 ? -7.104 -0.454 -3.287 1.00 73.06 89 PHE A N 1
ATOM 689 C CA . PHE A 1 89 ? -6.695 -1.063 -4.560 1.00 73.06 89 PHE A CA 1
ATOM 690 C C . PHE A 1 89 ? -7.668 -2.122 -5.064 1.00 73.06 89 PHE A C 1
ATOM 692 O O . PHE A 1 89 ? -7.490 -2.654 -6.160 1.00 73.06 89 PHE A O 1
ATOM 699 N N . ALA A 1 90 ? -8.723 -2.420 -4.307 1.00 73.75 90 ALA A N 1
ATOM 700 C CA . ALA A 1 90 ? -9.712 -3.409 -4.704 1.00 73.75 90 ALA A CA 1
ATOM 701 C C . ALA A 1 90 ? -10.296 -3.155 -6.114 1.00 73.75 90 ALA A C 1
ATOM 703 O O . ALA A 1 90 ? -10.383 -4.130 -6.865 1.00 73.75 90 ALA A O 1
ATOM 704 N N . PRO A 1 91 ? -10.609 -1.905 -6.539 1.00 72.88 91 PRO A N 1
ATOM 705 C CA . PRO A 1 91 ? -11.155 -1.635 -7.872 1.00 72.88 91 PRO A CA 1
ATOM 706 C C . PRO A 1 91 ? -10.261 -2.059 -9.036 1.00 72.88 91 PRO A C 1
ATOM 708 O O . PRO A 1 91 ? -10.788 -2.496 -10.052 1.00 72.88 91 PRO A O 1
ATOM 711 N N . VAL A 1 92 ? -8.941 -1.955 -8.871 1.00 72.19 92 VAL A N 1
ATOM 712 C CA . VAL A 1 92 ? -7.950 -2.200 -9.933 1.00 72.19 92 VAL A CA 1
ATOM 713 C C . VAL A 1 92 ? -7.337 -3.595 -9.829 1.00 72.19 92 VAL A C 1
ATOM 715 O O . VAL A 1 92 ? -6.866 -4.152 -10.808 1.00 72.19 92 VAL A O 1
ATOM 718 N N . SER A 1 93 ? -7.410 -4.217 -8.649 1.00 71.25 93 SER A N 1
ATOM 719 C CA . SER A 1 93 ? -6.696 -5.454 -8.314 1.00 71.25 93 SER A CA 1
ATOM 720 C C . SER A 1 93 ? -6.983 -6.673 -9.196 1.00 71.25 93 SER A C 1
ATOM 722 O O . SER A 1 93 ? -6.190 -7.614 -9.169 1.00 71.25 93 SER A O 1
ATOM 724 N N . ARG A 1 94 ? -8.095 -6.720 -9.941 1.00 70.81 94 ARG A N 1
ATOM 725 C CA . ARG A 1 94 ? -8.443 -7.891 -10.763 1.00 70.81 94 ARG A CA 1
ATOM 726 C C . ARG A 1 94 ? -7.580 -8.035 -12.000 1.00 70.81 94 ARG A C 1
ATOM 728 O O . ARG A 1 94 ? -7.168 -9.153 -12.290 1.00 70.81 94 ARG A O 1
ATOM 735 N N . ASP A 1 95 ? -7.318 -6.925 -12.668 1.00 76.12 95 ASP A N 1
ATOM 736 C CA . ASP A 1 95 ? -6.635 -6.926 -13.960 1.00 76.12 95 ASP A CA 1
ATOM 737 C C . ASP A 1 95 ? -5.109 -6.945 -13.782 1.00 76.12 95 ASP A C 1
ATOM 739 O O . ASP A 1 95 ? -4.369 -7.210 -14.720 1.00 76.12 95 ASP A O 1
ATOM 743 N N . LEU A 1 96 ? -4.640 -6.758 -12.543 1.00 80.00 96 LEU A N 1
ATOM 744 C CA . LEU A 1 96 ? -3.225 -6.792 -12.195 1.00 80.00 96 LEU A CA 1
ATOM 745 C C . LEU A 1 96 ? -2.655 -8.206 -12.136 1.00 80.00 96 LEU A C 1
ATOM 747 O O . LEU A 1 96 ? -3.303 -9.147 -11.669 1.00 80.00 96 LEU A O 1
ATOM 751 N N . SER A 1 97 ? -1.387 -8.335 -12.512 1.00 83.38 97 SER A N 1
ATOM 752 C CA . SER A 1 97 ? -0.594 -9.530 -12.252 1.00 83.38 97 SER A CA 1
ATOM 753 C C . SER A 1 97 ? -0.361 -9.718 -10.747 1.00 83.38 97 SER A C 1
ATOM 755 O O . SER A 1 97 ? -0.440 -8.777 -9.948 1.00 83.38 97 SER A O 1
ATOM 757 N N . ASP A 1 98 ? -0.031 -10.942 -10.325 1.00 82.88 98 ASP A N 1
ATOM 758 C CA . ASP A 1 98 ? 0.349 -11.196 -8.928 1.00 82.88 98 ASP A CA 1
ATOM 759 C C . ASP A 1 98 ? 1.554 -10.346 -8.503 1.00 82.88 98 ASP A C 1
ATOM 761 O O . ASP A 1 98 ? 1.608 -9.874 -7.368 1.00 82.88 98 ASP A O 1
ATOM 765 N N . ARG A 1 99 ? 2.468 -10.062 -9.439 1.00 86.62 99 ARG A N 1
ATOM 766 C CA . ARG A 1 99 ? 3.624 -9.196 -9.207 1.00 86.62 99 ARG A CA 1
ATOM 767 C C . ARG A 1 99 ? 3.215 -7.746 -8.949 1.00 86.62 99 ARG A C 1
ATOM 769 O O . ARG A 1 99 ? 3.677 -7.158 -7.971 1.00 86.62 99 ARG A O 1
ATOM 776 N N . GLN A 1 100 ? 2.342 -7.175 -9.777 1.00 85.12 100 GLN A N 1
ATOM 777 C CA . GLN A 1 100 ? 1.815 -5.818 -9.579 1.00 85.12 100 GLN A CA 1
ATOM 778 C C . GLN A 1 100 ? 1.054 -5.705 -8.246 1.00 85.12 100 GLN A C 1
ATOM 780 O O . GLN A 1 100 ? 1.238 -4.737 -7.506 1.00 85.12 100 GLN A O 1
ATOM 785 N N . ARG A 1 101 ? 0.274 -6.732 -7.871 1.00 85.19 101 ARG A N 1
ATOM 786 C CA . ARG A 1 101 ? -0.371 -6.799 -6.546 1.00 85.19 101 ARG A CA 1
ATOM 787 C C . ARG A 1 101 ? 0.660 -6.789 -5.417 1.00 85.19 101 ARG A C 1
ATOM 789 O O . ARG A 1 101 ? 0.492 -6.038 -4.461 1.00 85.19 101 ARG A O 1
ATOM 796 N N . SER A 1 102 ? 1.729 -7.580 -5.517 1.00 86.94 102 SER A N 1
ATOM 797 C CA . SER A 1 102 ? 2.810 -7.590 -4.522 1.00 86.94 102 SER A CA 1
ATOM 798 C C . SER A 1 102 ? 3.530 -6.242 -4.412 1.00 86.94 102 SER A C 1
ATOM 800 O O . SER A 1 102 ? 3.836 -5.818 -3.300 1.00 86.94 102 SER A O 1
ATOM 802 N N . LEU A 1 103 ? 3.754 -5.536 -5.524 1.00 88.06 103 LEU A N 1
ATOM 803 C CA . LEU A 1 103 ? 4.333 -4.187 -5.498 1.00 88.06 103 LEU A CA 1
ATOM 804 C C . LEU A 1 103 ? 3.410 -3.191 -4.785 1.00 88.06 103 LEU A C 1
ATOM 806 O O . LEU A 1 103 ? 3.870 -2.491 -3.885 1.00 88.06 103 LEU A O 1
ATOM 810 N N . LEU A 1 104 ? 2.109 -3.190 -5.100 1.00 87.00 104 LEU A N 1
ATOM 811 C CA . LEU A 1 104 ? 1.110 -2.365 -4.405 1.00 87.00 104 LEU A CA 1
ATOM 812 C C . LEU A 1 104 ? 1.115 -2.607 -2.891 1.00 87.00 104 LEU A C 1
ATOM 814 O O . LEU A 1 104 ? 1.086 -1.653 -2.114 1.00 87.00 104 LEU A O 1
ATOM 818 N N . MET A 1 105 ? 1.203 -3.872 -2.466 1.00 86.44 105 MET A N 1
ATOM 819 C CA . MET A 1 105 ? 1.302 -4.226 -1.047 1.00 86.44 105 MET A CA 1
ATOM 820 C C . MET A 1 105 ? 2.496 -3.564 -0.376 1.00 86.44 105 MET A C 1
ATOM 822 O O . MET A 1 105 ? 2.340 -2.906 0.654 1.00 86.44 105 MET A O 1
ATOM 826 N N . VAL A 1 106 ? 3.686 -3.733 -0.952 1.00 90.69 106 VAL A N 1
ATOM 827 C CA . VAL A 1 106 ? 4.909 -3.189 -0.360 1.00 90.69 106 VAL A CA 1
ATOM 828 C C . VAL A 1 106 ? 4.858 -1.665 -0.354 1.00 90.69 106 VAL A C 1
ATOM 830 O O . VAL A 1 106 ? 5.145 -1.050 0.673 1.00 90.69 106 VAL A O 1
ATOM 833 N N . TYR A 1 107 ? 4.433 -1.052 -1.457 1.00 90.81 107 TYR A N 1
ATOM 834 C CA . TYR A 1 107 ? 4.446 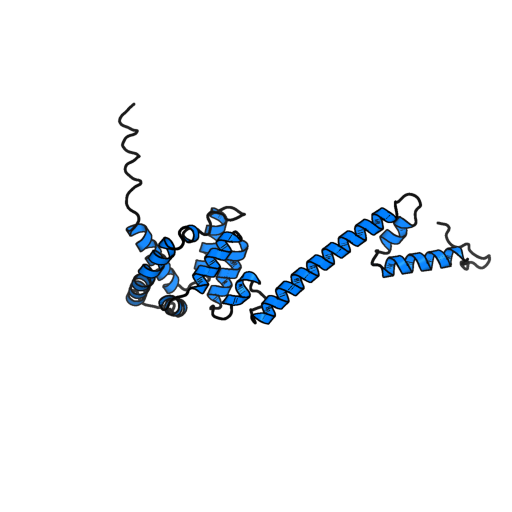0.401 -1.610 1.00 90.81 107 TYR A CA 1
ATOM 835 C C . TYR A 1 107 ? 3.446 1.060 -0.653 1.00 90.81 107 TYR A C 1
ATOM 837 O O . TYR A 1 107 ? 3.793 2.039 0.004 1.00 90.81 107 TYR A O 1
ATOM 845 N N . SER A 1 108 ? 2.281 0.444 -0.423 1.00 89.81 108 SER A N 1
ATOM 846 C CA . SER A 1 108 ? 1.294 0.922 0.561 1.00 89.81 108 SER A CA 1
ATOM 847 C C . SER A 1 108 ? 1.805 0.978 2.005 1.00 89.81 108 SER A C 1
ATOM 849 O O . SER A 1 108 ? 1.232 1.676 2.836 1.00 89.81 108 SER A O 1
ATOM 851 N N . SER A 1 109 ? 2.888 0.259 2.322 1.00 90.06 109 SER A N 1
ATOM 852 C CA . SER A 1 109 ? 3.482 0.257 3.663 1.00 90.06 109 SER A CA 1
ATOM 853 C C . SER A 1 109 ? 4.496 1.384 3.903 1.00 90.06 109 SER A C 1
ATOM 855 O O . SER A 1 109 ? 4.860 1.641 5.059 1.00 90.06 109 SER A O 1
ATOM 857 N N . VAL A 1 110 ? 4.962 2.033 2.827 1.00 93.69 110 VAL A N 1
ATOM 858 C CA . VAL A 1 110 ? 6.041 3.036 2.860 1.00 93.69 110 VAL A CA 1
ATOM 859 C C . VAL A 1 110 ? 5.663 4.387 2.258 1.00 93.69 110 VAL A C 1
ATOM 861 O O . VAL A 1 110 ? 6.234 5.390 2.683 1.00 93.69 110 VAL 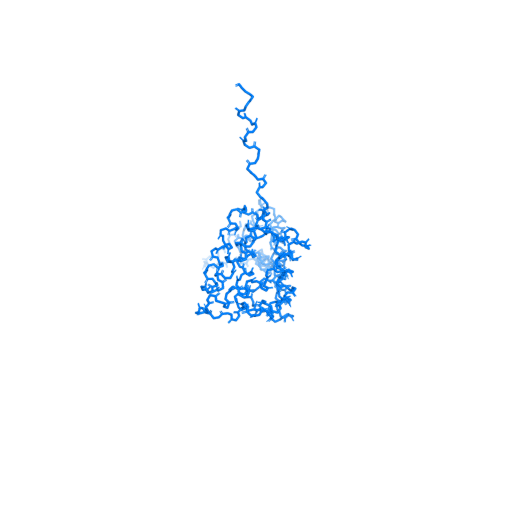A O 1
ATOM 864 N N . LEU A 1 111 ? 4.727 4.428 1.308 1.00 92.12 111 LEU A N 1
ATOM 865 C CA . LEU A 1 111 ? 4.261 5.659 0.670 1.00 92.12 111 LEU A CA 1
ATOM 866 C C . LEU A 1 111 ? 3.248 6.410 1.546 1.00 92.12 111 LEU A C 1
ATOM 868 O O . LEU A 1 111 ? 2.612 5.832 2.429 1.00 92.12 111 LEU A O 1
ATOM 872 N N . SER A 1 112 ? 3.111 7.714 1.297 1.00 91.62 112 SER A N 1
ATOM 873 C CA . SER A 1 112 ? 1.999 8.514 1.821 1.00 91.62 112 SER A CA 1
ATOM 874 C C . SER A 1 112 ? 0.681 8.113 1.141 1.00 91.62 112 SER A C 1
ATOM 876 O O . SER A 1 112 ? 0.690 7.470 0.092 1.00 91.62 112 SER A O 1
ATOM 878 N N . GLU A 1 113 ? -0.464 8.505 1.707 1.00 88.12 113 GLU A N 1
ATOM 879 C CA . GLU A 1 113 ? -1.766 8.281 1.056 1.00 88.12 113 GLU A CA 1
ATOM 880 C C . GLU A 1 113 ? -1.852 8.977 -0.317 1.00 88.12 113 GLU A C 1
ATOM 882 O O . GLU A 1 113 ? -2.375 8.386 -1.259 1.00 88.12 113 GLU A O 1
ATOM 887 N N . GLU A 1 114 ? -1.279 10.181 -0.451 1.00 88.00 114 GLU A N 1
ATOM 888 C CA . GLU A 1 114 ? -1.266 10.964 -1.698 1.00 88.00 114 GLU A CA 1
ATOM 889 C C . GLU A 1 114 ? -0.408 10.291 -2.783 1.00 88.00 114 GLU A C 1
ATOM 891 O O . GLU A 1 114 ? -0.894 10.010 -3.879 1.00 88.00 114 GLU A O 1
ATOM 896 N N . SER A 1 115 ? 0.840 9.932 -2.470 1.00 90.50 115 SER A N 1
ATOM 897 C CA . SER A 1 115 ? 1.729 9.230 -3.410 1.00 90.50 115 SER A CA 1
ATOM 898 C C . SER A 1 115 ? 1.214 7.837 -3.769 1.00 90.50 115 SER A C 1
ATOM 900 O O . SER A 1 115 ? 1.412 7.346 -4.882 1.00 90.50 115 SER A O 1
ATOM 902 N N . MET A 1 116 ? 0.512 7.188 -2.844 1.00 87.56 116 MET A N 1
ATOM 903 C CA . MET A 1 116 ? -0.128 5.904 -3.096 1.00 87.56 116 MET A CA 1
ATOM 904 C C . MET A 1 116 ? -1.325 6.032 -4.055 1.00 87.56 116 MET A C 1
ATOM 906 O O . MET A 1 116 ? -1.558 5.132 -4.867 1.00 87.56 116 MET A O 1
ATOM 910 N N . GLU A 1 117 ? -2.065 7.140 -4.007 1.00 85.94 117 GLU A N 1
ATOM 911 C CA . GLU A 1 117 ? -3.109 7.444 -4.986 1.00 85.94 117 GLU A CA 1
ATOM 912 C C . GLU A 1 117 ? -2.524 7.714 -6.378 1.00 85.94 117 GLU A C 1
ATOM 914 O O . GLU A 1 117 ? -2.994 7.122 -7.351 1.00 85.94 117 GLU A O 1
ATOM 919 N N . GLU A 1 118 ? -1.443 8.491 -6.472 1.00 87.44 118 GLU A N 1
ATOM 920 C CA . GLU A 1 118 ? -0.731 8.705 -7.740 1.00 87.44 118 GLU A CA 1
ATOM 921 C C . GLU A 1 118 ? -0.252 7.376 -8.344 1.00 87.44 118 GLU A C 1
ATOM 923 O O . GLU A 1 118 ? -0.528 7.084 -9.507 1.00 87.44 118 GLU A O 1
ATOM 928 N N . PHE A 1 119 ? 0.385 6.508 -7.549 1.00 86.25 119 PHE A N 1
ATOM 929 C CA . PHE A 1 119 ? 0.839 5.198 -8.030 1.00 86.25 119 PHE A CA 1
ATOM 930 C C . PHE A 1 119 ? -0.314 4.286 -8.472 1.00 86.25 119 PHE A C 1
ATOM 932 O O . PHE A 1 119 ? -0.186 3.562 -9.462 1.00 86.25 119 PHE A O 1
ATOM 939 N N . ARG A 1 120 ? -1.462 4.334 -7.780 1.00 81.62 120 ARG A N 1
ATOM 940 C CA . ARG A 1 120 ? -2.670 3.606 -8.197 1.00 81.62 120 ARG A CA 1
ATOM 941 C C . ARG A 1 120 ? -3.114 4.051 -9.586 1.00 81.62 120 ARG A C 1
ATOM 943 O O . ARG A 1 120 ? -3.491 3.207 -10.397 1.00 81.62 120 ARG A O 1
ATOM 950 N N . GLU A 1 121 ? -3.112 5.350 -9.853 1.00 81.56 121 GLU A N 1
ATOM 951 C CA . GLU A 1 121 ? -3.544 5.882 -11.143 1.00 81.56 121 GLU A CA 1
ATOM 952 C C . GLU A 1 121 ? -2.577 5.530 -12.273 1.00 81.56 121 GLU A C 1
ATOM 954 O O . GLU A 1 121 ? -3.049 5.144 -13.338 1.00 81.56 121 GLU A O 1
ATOM 959 N N . LEU A 1 122 ? -1.263 5.531 -12.016 1.00 82.06 122 LEU A N 1
ATOM 960 C CA . LEU A 1 122 ? -0.258 5.061 -12.981 1.00 82.06 122 LEU A CA 1
ATOM 961 C C . LEU A 1 122 ? -0.542 3.633 -13.455 1.00 82.06 122 LEU A C 1
ATOM 963 O O . LEU A 1 122 ? -0.610 3.381 -14.652 1.00 82.06 122 LEU A O 1
ATOM 967 N N . ILE A 1 123 ? -0.761 2.721 -12.507 1.00 80.19 123 ILE A N 1
ATOM 968 C CA . ILE A 1 123 ? -1.063 1.314 -12.798 1.00 80.19 123 ILE A CA 1
ATOM 969 C C . ILE A 1 123 ? -2.427 1.159 -13.490 1.00 80.19 123 ILE A C 1
ATOM 971 O O . ILE A 1 123 ? -2.639 0.226 -14.257 1.00 80.19 123 ILE A O 1
ATOM 975 N N . SER A 1 124 ? -3.382 2.045 -13.197 1.00 76.75 124 SER A N 1
ATOM 976 C CA . SER A 1 124 ? -4.734 1.964 -13.768 1.00 76.75 124 SER A CA 1
ATOM 977 C C . SER A 1 124 ? -4.802 2.438 -15.215 1.00 76.75 124 SER A C 1
ATOM 979 O O . SER A 1 124 ? -5.714 2.032 -15.930 1.00 76.75 124 SER A O 1
ATOM 981 N N . GLU A 1 125 ? -3.913 3.350 -15.617 1.00 76.88 125 GLU A N 1
ATOM 982 C CA . GLU A 1 125 ? -3.899 3.880 -16.979 1.00 76.88 125 GLU A CA 1
ATOM 983 C C . GLU A 1 125 ? -3.488 2.795 -17.977 1.00 76.88 125 GLU A C 1
ATOM 985 O O . GLU A 1 125 ? -4.190 2.647 -18.976 1.00 76.88 125 GLU A O 1
ATOM 990 N N . GLY A 1 126 ? -2.455 2.003 -17.651 1.00 68.50 126 GLY A N 1
ATOM 991 C CA . GLY A 1 126 ? -1.977 0.862 -18.436 1.00 68.50 126 GLY A CA 1
ATOM 992 C C . GLY A 1 126 ? -1.573 1.202 -19.876 1.00 68.50 126 GLY A C 1
ATOM 993 O O . GLY A 1 126 ? -2.023 2.178 -20.481 1.00 68.50 126 GLY A O 1
ATOM 994 N N . ASP A 1 127 ? -0.725 0.379 -20.486 1.00 79.19 127 ASP A N 1
ATOM 995 C CA . ASP A 1 127 ? -0.486 0.461 -21.928 1.00 79.19 127 ASP A CA 1
ATOM 996 C C . ASP A 1 127 ? -0.075 -0.894 -22.534 1.00 79.19 127 ASP A C 1
ATOM 998 O O . ASP A 1 127 ? 0.229 -1.848 -21.821 1.00 79.19 127 ASP A O 1
ATOM 1002 N N . GLU A 1 128 ? -0.089 -0.998 -23.867 1.00 80.38 128 GLU A N 1
ATOM 1003 C CA . GLU A 1 128 ? 0.214 -2.247 -24.591 1.00 80.38 128 GLU A CA 1
ATOM 1004 C C . GLU A 1 128 ? 1.620 -2.801 -24.285 1.00 80.38 128 GLU A C 1
ATOM 1006 O O . GLU A 1 128 ? 1.846 -4.009 -24.349 1.00 80.38 128 GLU A O 1
ATOM 1011 N N . THR A 1 129 ? 2.576 -1.935 -23.938 1.00 88.81 129 THR A N 1
ATOM 1012 C CA . THR A 1 129 ? 3.938 -2.332 -23.560 1.00 88.81 129 THR A CA 1
ATOM 1013 C C . THR A 1 129 ? 4.024 -2.853 -22.128 1.00 88.81 129 THR A C 1
ATOM 1015 O O . THR A 1 129 ? 4.958 -3.595 -21.821 1.00 88.81 129 THR A O 1
ATOM 1018 N N . GLU A 1 130 ? 3.049 -2.544 -21.267 1.00 86.94 130 GLU A N 1
ATOM 1019 C CA . GLU A 1 130 ? 3.005 -3.056 -19.897 1.00 86.94 130 GLU A CA 1
ATOM 1020 C C . GLU A 1 130 ? 2.695 -4.556 -19.876 1.00 86.94 130 GLU A C 1
ATOM 1022 O O . GLU A 1 130 ? 3.413 -5.312 -19.226 1.00 86.94 130 GLU A O 1
ATOM 1027 N N . GLU A 1 131 ? 1.720 -5.026 -20.662 1.00 86.94 131 GLU A N 1
ATOM 1028 C CA . GLU A 1 131 ? 1.439 -6.466 -20.793 1.00 86.94 131 GLU A CA 1
ATOM 1029 C C . GLU A 1 131 ? 2.651 -7.239 -21.338 1.00 86.94 131 GLU A C 1
ATOM 1031 O O . GLU A 1 131 ? 2.991 -8.321 -20.848 1.00 86.94 131 GLU A O 1
ATOM 1036 N N . GLU A 1 132 ? 3.341 -6.671 -22.330 1.00 91.75 132 GLU A N 1
ATOM 1037 C CA . GLU A 1 132 ? 4.552 -7.266 -22.894 1.00 91.75 132 GLU A CA 1
ATOM 1038 C C . GLU A 1 132 ? 5.701 -7.303 -21.876 1.00 91.75 132 GLU A C 1
ATOM 1040 O O . GLU A 1 132 ? 6.414 -8.305 -21.774 1.00 91.75 132 GLU A O 1
ATOM 1045 N N . PHE A 1 133 ? 5.853 -6.246 -21.077 1.0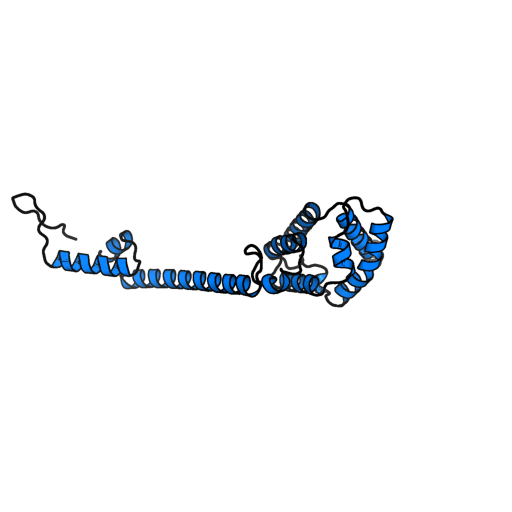0 93.38 133 PHE A N 1
ATOM 1046 C CA . PHE A 1 133 ? 6.818 -6.196 -19.987 1.00 93.38 133 PHE A CA 1
ATOM 1047 C C . PHE A 1 133 ? 6.504 -7.219 -18.891 1.00 93.38 133 PHE A C 1
ATOM 1049 O O . PHE A 1 133 ? 7.418 -7.907 -18.427 1.00 93.38 133 PHE A O 1
ATOM 1056 N N . GLU A 1 134 ? 5.235 -7.389 -18.510 1.00 90.38 134 GLU A N 1
ATOM 1057 C CA . GLU A 1 134 ? 4.799 -8.424 -17.564 1.00 90.38 134 GLU A CA 1
ATOM 1058 C C . GLU A 1 134 ? 5.136 -9.838 -18.063 1.00 90.38 134 GLU A C 1
ATOM 1060 O O . GLU A 1 134 ? 5.614 -10.665 -17.279 1.00 90.38 134 GLU A O 1
ATOM 1065 N N . ALA A 1 135 ? 4.948 -10.095 -19.360 1.00 91.88 135 ALA A N 1
ATOM 1066 C CA . ALA A 1 135 ? 5.169 -11.395 -19.991 1.00 91.88 135 ALA A CA 1
ATOM 1067 C C . ALA A 1 135 ? 6.629 -11.676 -20.401 1.00 91.88 135 ALA A C 1
ATOM 1069 O O . ALA A 1 135 ? 6.932 -12.791 -20.840 1.00 91.88 135 ALA A O 1
ATOM 1070 N N . LEU A 1 136 ? 7.536 -10.701 -20.270 1.00 95.19 136 LEU A N 1
ATOM 1071 C CA . LEU A 1 136 ? 8.921 -10.814 -20.730 1.00 95.19 136 LEU A CA 1
ATOM 1072 C C . LEU A 1 136 ? 9.648 -11.990 -20.043 1.00 95.19 136 LEU A C 1
ATOM 1074 O O . LEU A 1 136 ? 9.783 -11.987 -18.813 1.00 95.19 136 LEU A O 1
ATOM 1078 N N . PRO A 1 137 ? 10.159 -12.985 -20.794 1.00 95.50 137 PRO A N 1
ATOM 1079 C CA . PRO A 1 137 ? 10.810 -14.146 -20.205 1.00 95.50 137 PRO A CA 1
ATOM 1080 C C . PRO A 1 137 ? 12.186 -13.787 -19.611 1.00 95.50 137 PRO A C 1
ATOM 1082 O O . PRO A 1 137 ? 12.852 -12.863 -20.081 1.00 95.50 137 PRO A O 1
ATOM 1085 N N . PRO A 1 138 ? 12.649 -14.516 -18.578 1.00 95.94 138 PRO A N 1
ATOM 1086 C CA . PRO A 1 138 ? 13.892 -14.198 -17.867 1.00 95.94 138 PRO A CA 1
ATOM 1087 C C . PRO A 1 138 ? 15.152 -14.292 -18.742 1.00 95.94 138 PRO A C 1
ATOM 1089 O O . PRO A 1 138 ? 16.154 -13.640 -18.441 1.00 95.94 138 PRO A O 1
ATOM 1092 N N . ASP A 1 139 ? 15.106 -15.097 -19.802 1.00 95.88 139 ASP A N 1
ATOM 1093 C CA . ASP A 1 139 ? 16.176 -15.350 -20.767 1.00 95.88 139 ASP A CA 1
ATOM 1094 C C . ASP A 1 139 ? 16.030 -14.537 -22.064 1.00 95.88 139 ASP A C 1
ATOM 1096 O O . ASP A 1 139 ? 16.726 -14.822 -23.039 1.00 95.88 139 ASP A O 1
ATOM 1100 N N . ALA A 1 140 ? 15.171 -13.508 -22.074 1.00 97.25 140 ALA A N 1
ATOM 1101 C CA . ALA A 1 140 ? 15.046 -12.601 -23.208 1.00 97.25 140 ALA A CA 1
ATOM 1102 C C . ALA A 1 140 ? 16.411 -12.018 -23.618 1.00 97.25 140 ALA A C 1
ATOM 1104 O O . ALA A 1 140 ? 17.240 -11.626 -22.776 1.00 97.25 140 ALA A O 1
ATOM 1105 N N . ASP A 1 141 ? 16.626 -11.977 -24.932 1.00 96.19 141 ASP A N 1
ATOM 1106 C CA . ASP A 1 141 ? 17.851 -11.462 -25.521 1.00 96.19 141 ASP A CA 1
ATOM 1107 C C . ASP A 1 141 ? 17.934 -9.931 -25.430 1.00 96.19 141 ASP A C 1
ATOM 1109 O O . ASP A 1 141 ? 16.982 -9.228 -25.083 1.00 96.19 141 ASP A O 1
ATOM 1113 N N . G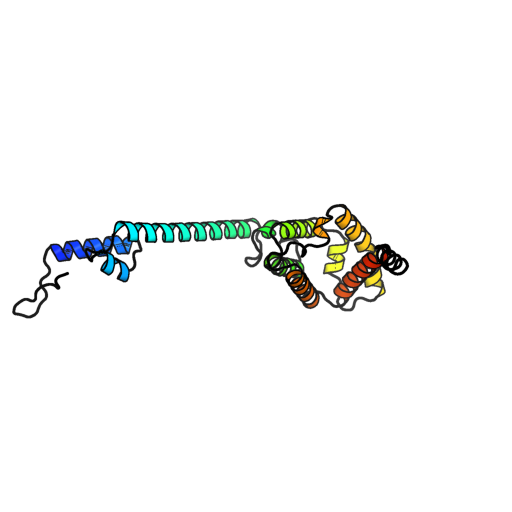LU A 1 142 ? 19.125 -9.407 -25.709 1.00 95.75 142 GLU A N 1
ATOM 1114 C CA . GLU A 1 142 ? 19.387 -7.972 -25.599 1.00 95.75 142 GLU A CA 1
ATOM 1115 C C . GLU A 1 142 ? 18.569 -7.154 -26.611 1.00 95.75 142 GLU A C 1
ATOM 1117 O O . GLU A 1 142 ? 18.170 -6.029 -26.322 1.00 95.75 142 GLU A O 1
ATOM 1122 N N . ALA A 1 143 ? 18.267 -7.730 -27.779 1.00 96.19 143 ALA A N 1
ATOM 1123 C CA . ALA A 1 143 ? 17.481 -7.062 -28.810 1.00 96.19 143 ALA A CA 1
ATOM 1124 C C . ALA A 1 143 ? 16.020 -6.870 -28.373 1.00 96.19 143 ALA A C 1
ATOM 1126 O O . ALA A 1 143 ? 15.462 -5.790 -28.572 1.00 96.19 143 ALA A O 1
ATOM 1127 N N . ALA A 1 144 ? 15.415 -7.882 -27.745 1.00 96.25 144 ALA A N 1
ATOM 1128 C CA . ALA A 1 144 ? 14.071 -7.800 -27.185 1.00 96.25 144 ALA A CA 1
ATOM 1129 C C . ALA A 1 144 ? 13.994 -6.761 -26.056 1.00 96.25 144 ALA A C 1
ATOM 1131 O O . ALA A 1 144 ? 13.055 -5.966 -26.018 1.00 96.25 144 ALA A O 1
ATOM 1132 N N . ILE A 1 145 ? 15.001 -6.729 -25.179 1.00 96.94 145 ILE A N 1
ATOM 1133 C CA . ILE A 1 145 ? 15.084 -5.770 -24.068 1.00 96.94 145 ILE A CA 1
ATOM 1134 C C . ILE A 1 145 ? 15.193 -4.334 -24.577 1.00 96.94 145 ILE A C 1
ATOM 1136 O O . ILE A 1 145 ? 14.417 -3.483 -24.143 1.00 96.94 145 ILE A O 1
ATOM 1140 N N . GLU A 1 146 ? 16.101 -4.067 -25.519 1.00 96.44 146 GLU A N 1
ATOM 1141 C CA . GLU A 1 146 ? 16.283 -2.722 -26.074 1.00 96.44 146 GLU A CA 1
ATOM 1142 C C . GLU A 1 146 ? 15.030 -2.262 -26.833 1.00 96.44 146 GLU A C 1
ATOM 1144 O O . GLU A 1 146 ? 14.574 -1.130 -26.669 1.00 96.44 146 GLU A O 1
ATOM 1149 N N . HIS A 1 147 ? 14.422 -3.1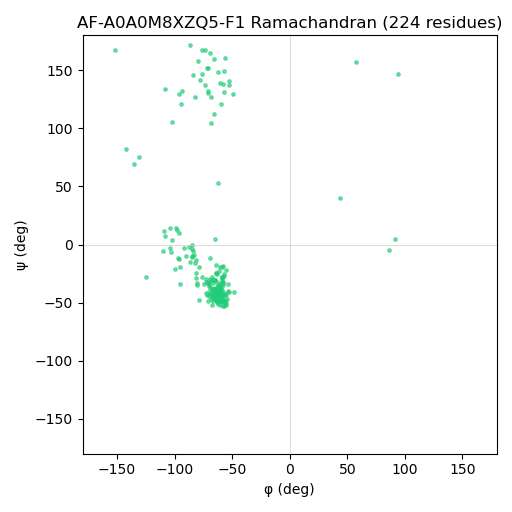52 -27.625 1.00 96.06 147 HIS A N 1
ATOM 1150 C CA . HIS A 1 147 ? 13.216 -2.833 -28.386 1.00 96.06 147 HIS A CA 1
ATOM 1151 C C . HIS A 1 147 ? 12.003 -2.557 -27.486 1.00 96.06 147 HIS A C 1
ATOM 1153 O O . HIS A 1 147 ? 11.197 -1.668 -27.781 1.00 96.06 147 HIS A O 1
ATOM 1159 N N . LEU A 1 148 ? 11.855 -3.303 -26.388 1.00 96.75 148 LEU A N 1
ATOM 1160 C CA . LEU A 1 148 ? 10.805 -3.047 -25.408 1.00 96.75 148 LEU A CA 1
ATOM 1161 C C . LEU A 1 148 ? 11.056 -1.729 -24.664 1.00 96.75 148 LEU A C 1
ATOM 1163 O O . LEU A 1 148 ? 10.156 -0.893 -24.612 1.00 96.75 148 LEU A O 1
ATOM 1167 N N . ALA A 1 149 ? 12.280 -1.486 -24.185 1.00 96.31 149 ALA A N 1
ATOM 1168 C CA . ALA A 1 149 ? 12.634 -0.236 -23.511 1.00 96.31 149 ALA A CA 1
ATOM 1169 C C . ALA A 1 149 ? 12.377 0.993 -24.402 1.00 96.31 149 ALA A C 1
ATOM 1171 O O . ALA A 1 149 ? 11.783 1.972 -23.951 1.00 96.31 149 ALA A O 1
ATOM 1172 N N . ALA A 1 150 ? 12.749 0.933 -25.685 1.00 95.00 150 ALA A N 1
ATOM 1173 C CA . ALA A 1 150 ? 12.523 2.021 -26.636 1.00 95.00 150 ALA A CA 1
ATOM 1174 C C . ALA A 1 150 ? 11.030 2.322 -26.873 1.00 95.00 150 ALA A C 1
ATOM 1176 O O . ALA A 1 150 ? 10.667 3.476 -27.102 1.00 95.00 150 ALA A O 1
ATOM 1177 N N . ARG A 1 151 ? 10.151 1.312 -26.805 1.00 94.94 151 ARG A N 1
ATOM 1178 C CA . ARG A 1 151 ? 8.694 1.503 -26.929 1.00 94.94 151 ARG A CA 1
ATOM 1179 C C . ARG A 1 151 ? 8.035 1.974 -25.637 1.00 94.94 151 ARG A C 1
ATOM 1181 O O . ARG A 1 151 ? 7.092 2.756 -25.709 1.00 94.94 151 ARG A O 1
ATOM 1188 N N . MET A 1 152 ? 8.547 1.549 -24.484 1.00 94.00 152 MET A N 1
ATOM 1189 C CA . MET A 1 152 ? 8.104 2.042 -23.176 1.00 94.00 152 MET A CA 1
ATOM 1190 C C . MET A 1 152 ? 8.513 3.506 -22.954 1.00 94.00 152 MET A C 1
ATOM 1192 O O . MET A 1 152 ? 7.816 4.254 -22.268 1.00 94.00 152 MET A O 1
ATOM 1196 N N . TRP A 1 153 ? 9.625 3.946 -23.552 1.00 93.38 153 TRP A N 1
ATOM 1197 C CA . TRP A 1 153 ? 10.194 5.270 -23.307 1.00 93.38 153 TRP A CA 1
ATOM 1198 C C . TRP A 1 153 ? 9.227 6.449 -23.541 1.00 93.38 153 TRP A C 1
ATOM 1200 O O . TRP A 1 153 ? 9.030 7.240 -22.616 1.00 93.38 153 TRP A O 1
ATOM 1210 N N . PRO A 1 154 ? 8.539 6.568 -24.696 1.00 91.31 154 PRO A N 1
ATOM 1211 C CA . PRO A 1 154 ? 7.564 7.638 -24.912 1.00 91.31 154 PRO A CA 1
ATOM 1212 C C . PRO A 1 154 ? 6.410 7.648 -23.904 1.00 91.31 154 PRO A C 1
ATOM 1214 O O . PRO A 1 154 ? 5.834 8.709 -23.650 1.00 91.31 154 PRO A O 1
ATOM 1217 N N . VAL A 1 155 ? 6.049 6.485 -23.350 1.00 88.44 155 VAL A N 1
ATOM 1218 C CA . VAL A 1 155 ? 5.027 6.395 -22.302 1.00 88.44 155 VAL A CA 1
ATOM 1219 C C . VAL A 1 155 ? 5.576 6.971 -21.004 1.00 88.44 155 VAL A C 1
ATOM 1221 O O . VAL A 1 155 ? 4.946 7.855 -20.431 1.00 88.44 155 VAL A O 1
ATOM 1224 N N . VAL A 1 156 ? 6.784 6.568 -20.596 1.00 88.19 156 VAL A N 1
ATOM 1225 C CA . VAL A 1 156 ? 7.463 7.107 -19.405 1.00 88.19 156 VAL A CA 1
ATOM 1226 C C . VAL A 1 156 ? 7.578 8.632 -19.471 1.00 88.19 156 VAL A C 1
ATOM 1228 O O . VAL A 1 156 ? 7.212 9.310 -18.509 1.00 88.19 156 VAL A O 1
ATOM 1231 N N . VAL A 1 157 ? 8.014 9.187 -20.607 1.00 89.31 157 VAL A N 1
ATOM 1232 C CA . VAL A 1 157 ? 8.125 10.644 -20.803 1.00 89.31 157 VAL A CA 1
ATOM 1233 C C . VAL A 1 157 ? 6.762 11.323 -20.652 1.00 89.31 157 VAL A C 1
ATOM 1235 O O . VAL A 1 157 ? 6.604 12.223 -19.826 1.00 89.31 157 VAL A O 1
ATOM 1238 N N . ARG A 1 158 ? 5.741 10.845 -21.375 1.00 87.88 158 ARG A N 1
ATOM 1239 C CA . ARG A 1 158 ? 4.383 11.412 -21.332 1.00 87.88 158 ARG A CA 1
ATOM 1240 C C . ARG A 1 158 ? 3.776 11.359 -19.933 1.00 87.88 158 ARG A C 1
ATOM 1242 O O . ARG A 1 158 ? 3.107 12.303 -19.510 1.00 87.88 158 ARG A O 1
ATOM 1249 N N . THR A 1 159 ? 3.987 10.258 -19.224 1.00 85.06 159 THR A N 1
ATOM 1250 C CA . THR A 1 159 ? 3.503 10.070 -17.858 1.00 85.06 159 THR A CA 1
ATOM 1251 C C . THR A 1 159 ? 4.165 11.063 -16.909 1.00 85.06 159 THR A C 1
ATOM 1253 O O . THR A 1 159 ? 3.463 11.703 -16.129 1.00 85.06 159 THR A O 1
ATOM 1256 N N . ARG A 1 160 ? 5.481 11.286 -17.023 1.00 83.94 160 ARG A N 1
ATOM 1257 C CA . ARG A 1 160 ? 6.193 12.288 -16.211 1.00 83.94 160 ARG A CA 1
ATOM 1258 C C . ARG A 1 160 ? 5.748 13.719 -16.509 1.00 83.94 160 ARG A C 1
ATOM 1260 O O . ARG A 1 160 ? 5.608 14.504 -15.576 1.00 83.94 160 ARG A O 1
ATOM 1267 N N . GLU A 1 161 ? 5.487 14.053 -17.773 1.00 87.38 161 GLU A N 1
ATOM 1268 C CA . GLU A 1 161 ? 4.959 15.371 -18.159 1.00 87.38 161 GLU A CA 1
ATOM 1269 C C . GLU A 1 161 ? 3.558 15.623 -17.587 1.00 87.38 161 GLU A C 1
ATOM 1271 O O . GLU A 1 161 ? 3.262 16.715 -17.103 1.00 87.38 161 GLU A O 1
ATOM 1276 N N . ARG A 1 162 ? 2.688 14.607 -17.629 1.00 86.75 162 ARG A N 1
ATOM 1277 C CA . ARG A 1 162 ? 1.315 14.697 -17.110 1.00 86.75 162 ARG A CA 1
ATOM 1278 C C . ARG A 1 162 ? 1.255 14.671 -15.589 1.00 86.75 162 ARG A C 1
ATOM 1280 O O . ARG A 1 162 ? 0.380 15.313 -15.012 1.00 86.75 162 ARG A O 1
ATOM 1287 N N . ARG A 1 163 ? 2.165 13.932 -14.953 1.00 84.06 163 ARG A N 1
ATOM 1288 C CA . ARG A 1 163 ? 2.196 13.698 -13.507 1.00 84.06 163 ARG A CA 1
ATOM 1289 C C . ARG A 1 163 ? 3.595 13.960 -12.941 1.00 84.06 163 ARG A C 1
ATOM 1291 O O . ARG A 1 163 ? 4.296 13.022 -12.567 1.00 84.06 163 ARG A O 1
ATOM 1298 N N . PRO A 1 164 ? 4.007 15.232 -12.795 1.00 84.00 164 PRO A N 1
ATOM 1299 C CA . PRO A 1 164 ? 5.319 15.560 -12.240 1.00 84.00 164 PRO A CA 1
ATOM 1300 C C . PRO A 1 164 ? 5.542 15.009 -10.825 1.00 84.00 164 PRO A C 1
ATOM 1302 O O . PRO A 1 164 ? 6.665 14.663 -10.476 1.00 84.00 164 PRO A O 1
ATOM 1305 N N . ARG A 1 165 ? 4.477 14.883 -10.017 1.00 80.00 165 ARG A N 1
ATOM 1306 C CA . ARG A 1 165 ? 4.547 14.301 -8.664 1.00 80.00 165 ARG A CA 1
ATOM 1307 C C . ARG A 1 165 ? 4.854 12.805 -8.663 1.00 80.00 165 ARG A C 1
ATOM 1309 O O . ARG A 1 165 ? 5.548 12.335 -7.773 1.00 80.00 165 ARG A O 1
ATOM 1316 N N . ALA A 1 166 ? 4.425 12.076 -9.692 1.00 80.81 166 ALA A N 1
ATOM 1317 C CA . ALA A 1 166 ? 4.717 10.654 -9.843 1.00 80.81 166 ALA A CA 1
ATOM 1318 C C . ALA A 1 166 ? 6.200 10.363 -10.146 1.00 80.81 166 ALA A C 1
ATOM 1320 O O . ALA A 1 166 ? 6.624 9.211 -10.090 1.00 80.81 166 ALA A O 1
ATOM 1321 N N . ALA A 1 167 ? 6.996 11.389 -10.471 1.00 81.12 167 ALA A N 1
ATOM 1322 C CA . ALA A 1 167 ? 8.417 11.236 -10.766 1.00 81.12 167 ALA A CA 1
ATOM 1323 C C . ALA A 1 167 ? 9.252 10.814 -9.545 1.00 81.12 167 ALA A C 1
ATOM 1325 O O . ALA A 1 167 ? 10.289 10.176 -9.725 1.00 81.12 167 ALA A O 1
ATOM 1326 N N . ASP A 1 168 ? 8.812 11.165 -8.333 1.00 86.19 168 ASP A N 1
ATOM 1327 C CA . ASP A 1 168 ? 9.429 10.732 -7.079 1.00 86.19 168 ASP A CA 1
ATOM 1328 C C . ASP A 1 168 ? 8.353 10.460 -6.022 1.00 86.19 168 ASP A C 1
ATOM 1330 O O . ASP A 1 168 ? 8.062 11.285 -5.157 1.00 86.19 168 ASP A O 1
ATOM 1334 N N . LEU A 1 169 ? 7.770 9.261 -6.096 1.00 87.75 169 LEU A N 1
ATOM 1335 C CA . LEU A 1 169 ? 6.760 8.790 -5.144 1.00 87.75 169 LEU A CA 1
ATOM 1336 C C . LEU A 1 169 ? 7.295 8.693 -3.709 1.00 87.75 169 LEU A C 1
ATOM 1338 O O . LEU A 1 169 ? 6.517 8.691 -2.763 1.00 87.75 169 LEU A O 1
ATOM 1342 N N . ALA A 1 170 ? 8.613 8.570 -3.525 1.00 91.12 170 ALA A N 1
ATOM 1343 C CA . ALA A 1 170 ? 9.205 8.416 -2.204 1.00 91.12 170 ALA A CA 1
ATOM 1344 C C . ALA A 1 170 ? 9.390 9.761 -1.482 1.00 91.12 170 ALA A C 1
ATOM 1346 O O . ALA A 1 170 ? 9.605 9.756 -0.268 1.00 91.12 170 ALA A O 1
ATOM 1347 N N . ALA A 1 171 ? 9.315 10.894 -2.190 1.00 90.81 171 ALA A N 1
ATOM 1348 C CA . ALA A 1 171 ? 9.678 12.218 -1.682 1.00 90.81 171 ALA A CA 1
ATOM 1349 C C . ALA A 1 171 ? 8.965 12.603 -0.374 1.00 90.81 171 ALA A C 1
ATOM 1351 O O . ALA A 1 171 ? 9.580 13.175 0.528 1.00 90.81 171 ALA A O 1
ATOM 1352 N N . ASP A 1 172 ? 7.683 12.266 -0.256 1.00 90.38 172 ASP A N 1
ATOM 1353 C CA . ASP A 1 172 ? 6.808 12.623 0.862 1.00 90.38 172 ASP A CA 1
ATOM 1354 C C . ASP A 1 172 ? 6.538 11.449 1.825 1.00 90.38 172 ASP A C 1
ATOM 1356 O O . ASP A 1 172 ? 5.641 11.513 2.671 1.00 90.38 172 ASP A O 1
ATOM 1360 N N . ALA A 1 173 ? 7.323 10.372 1.728 1.00 92.88 173 ALA A N 1
ATOM 1361 C CA . ALA A 1 173 ? 7.123 9.168 2.520 1.00 92.88 173 ALA A CA 1
ATOM 1362 C C . ALA A 1 173 ? 7.149 9.451 4.043 1.00 92.88 173 ALA A C 1
ATOM 1364 O O . ALA A 1 173 ? 8.124 10.025 4.546 1.00 92.88 173 ALA A O 1
ATOM 1365 N N . PRO A 1 174 ? 6.168 8.957 4.831 1.00 90.44 174 PRO A N 1
ATOM 1366 C CA . PRO A 1 174 ? 6.053 9.261 6.264 1.00 90.44 174 PRO A CA 1
ATOM 1367 C C . PRO A 1 174 ? 7.267 8.861 7.117 1.00 90.44 174 PRO A C 1
ATOM 1369 O O . PRO A 1 174 ? 7.537 9.470 8.150 1.00 90.44 174 PRO A O 1
ATOM 1372 N N . ARG A 1 175 ? 8.002 7.817 6.704 1.00 91.19 175 ARG A N 1
ATOM 1373 C CA . ARG A 1 175 ? 9.225 7.332 7.379 1.00 91.19 175 ARG A CA 1
ATOM 1374 C C . ARG A 1 175 ? 10.520 7.851 6.738 1.00 91.19 175 ARG A C 1
ATOM 1376 O O . ARG A 1 175 ? 11.605 7.373 7.064 1.00 91.19 175 ARG A O 1
ATOM 1383 N N . GLY A 1 176 ? 10.401 8.835 5.852 1.00 94.06 176 GLY A N 1
ATOM 1384 C CA . GLY A 1 176 ? 11.496 9.478 5.145 1.00 94.06 176 GLY A CA 1
ATOM 1385 C C . GLY A 1 176 ? 11.780 8.863 3.765 1.00 94.06 176 GLY A C 1
ATOM 1386 O O . GLY A 1 176 ? 11.692 7.641 3.592 1.00 94.06 176 GLY A O 1
ATOM 1387 N N . PRO A 1 177 ? 12.207 9.691 2.793 1.00 93.50 177 PRO A N 1
ATOM 1388 C CA . PRO A 1 177 ? 12.302 9.304 1.385 1.00 93.50 177 PRO A CA 1
ATOM 1389 C C . PRO A 1 177 ? 13.321 8.196 1.124 1.00 93.50 177 PRO A C 1
ATOM 1391 O O . PRO A 1 177 ? 13.070 7.271 0.356 1.00 93.50 177 PRO A O 1
ATOM 1394 N N . LYS A 1 178 ? 14.457 8.212 1.831 1.00 93.31 178 LYS A N 1
ATOM 1395 C CA . LYS A 1 178 ? 15.502 7.190 1.678 1.00 93.31 178 LYS A CA 1
ATOM 1396 C C . LYS A 1 178 ? 15.016 5.789 2.060 1.00 93.31 178 LYS A C 1
ATOM 1398 O O . LYS A 1 178 ? 15.369 4.818 1.398 1.00 93.31 178 LYS A O 1
ATOM 1403 N N . HIS A 1 179 ? 14.227 5.684 3.130 1.00 92.94 179 HIS A N 1
ATOM 1404 C CA . HIS A 1 179 ? 13.703 4.401 3.594 1.00 92.94 179 HIS A CA 1
ATOM 1405 C C . HIS A 1 179 ? 12.677 3.830 2.608 1.00 92.94 179 HIS A C 1
ATOM 1407 O O . HIS A 1 179 ? 12.732 2.640 2.288 1.00 92.94 179 HIS A O 1
ATOM 1413 N N . ALA A 1 180 ? 11.785 4.681 2.092 1.00 93.88 180 ALA A N 1
ATOM 1414 C CA . ALA A 1 180 ? 10.822 4.287 1.070 1.00 93.88 180 ALA A CA 1
ATOM 1415 C C . ALA A 1 180 ? 11.524 3.849 -0.220 1.00 93.88 180 ALA A C 1
ATOM 1417 O O . ALA A 1 180 ? 11.313 2.721 -0.659 1.00 93.88 180 ALA A O 1
ATOM 1418 N N . ALA A 1 181 ? 12.438 4.666 -0.753 1.00 92.69 181 ALA A N 1
ATOM 1419 C CA . ALA A 1 181 ? 13.187 4.346 -1.968 1.00 92.69 181 ALA A CA 1
ATOM 1420 C C . ALA A 1 181 ? 13.954 3.017 -1.855 1.00 92.69 181 ALA A C 1
ATOM 1422 O O . ALA A 1 181 ? 13.914 2.200 -2.774 1.00 92.69 181 ALA A O 1
ATOM 1423 N N . GLN A 1 182 ? 14.604 2.759 -0.714 1.00 93.94 182 GLN A N 1
ATOM 1424 C CA . GLN A 1 182 ? 15.304 1.494 -0.480 1.00 93.94 182 GLN A CA 1
ATOM 1425 C C . GLN A 1 182 ? 14.339 0.300 -0.461 1.00 93.94 182 GLN A C 1
ATOM 1427 O O . GLN A 1 182 ? 14.581 -0.692 -1.144 1.00 93.94 182 GLN A O 1
ATOM 1432 N N . THR A 1 183 ? 13.233 0.406 0.277 1.00 94.38 183 THR A N 1
ATOM 1433 C CA . THR A 1 183 ? 12.235 -0.672 0.375 1.00 94.38 183 THR A CA 1
ATOM 1434 C C . THR A 1 183 ? 11.606 -0.972 -0.989 1.00 94.38 183 THR A C 1
ATOM 1436 O O . THR A 1 183 ? 11.434 -2.133 -1.362 1.00 94.38 183 THR A O 1
ATOM 1439 N N . MET A 1 184 ? 11.302 0.074 -1.763 1.00 92.94 184 MET A N 1
ATOM 1440 C CA . MET A 1 184 ? 10.769 -0.052 -3.118 1.00 92.94 184 MET A CA 1
ATOM 1441 C C . MET A 1 184 ? 11.769 -0.741 -4.050 1.00 92.94 184 MET A C 1
ATOM 1443 O O . MET A 1 184 ? 11.392 -1.677 -4.755 1.00 92.94 184 MET A O 1
ATOM 1447 N N . ALA A 1 185 ? 13.039 -0.326 -4.026 1.00 91.88 185 ALA A N 1
ATOM 1448 C CA . ALA A 1 185 ? 14.092 -0.917 -4.849 1.00 91.88 185 ALA A CA 1
ATOM 1449 C C . ALA A 1 185 ? 14.337 -2.397 -4.505 1.00 91.88 185 ALA A C 1
ATOM 1451 O O . ALA A 1 185 ? 14.448 -3.229 -5.405 1.00 91.88 185 ALA A O 1
ATOM 1452 N N . GLU A 1 186 ? 14.367 -2.749 -3.217 1.00 93.56 186 GLU A N 1
ATOM 1453 C CA . GLU A 1 186 ? 14.513 -4.137 -2.765 1.00 93.56 186 GLU A CA 1
ATOM 1454 C C . GLU A 1 186 ? 13.353 -5.016 -3.249 1.00 93.56 186 GLU A C 1
ATOM 1456 O O . GLU A 1 186 ? 13.584 -6.120 -3.748 1.00 93.56 186 GLU A O 1
ATOM 1461 N N . ALA A 1 187 ? 12.117 -4.515 -3.173 1.00 93.06 187 ALA A N 1
ATOM 1462 C CA . ALA A 1 187 ? 10.952 -5.224 -3.690 1.00 93.06 187 ALA A CA 1
ATOM 1463 C C . ALA A 1 187 ? 11.024 -5.419 -5.208 1.00 93.06 187 ALA A C 1
ATOM 1465 O O . ALA A 1 187 ? 10.754 -6.516 -5.691 1.00 93.06 187 ALA A O 1
ATOM 1466 N N . MET A 1 188 ? 11.440 -4.397 -5.962 1.00 92.56 188 MET A N 1
ATOM 1467 C CA . MET A 1 188 ? 11.625 -4.515 -7.410 1.00 92.56 188 MET A CA 1
ATOM 1468 C C . MET A 1 188 ? 12.648 -5.604 -7.753 1.00 92.56 188 MET A C 1
ATOM 1470 O O . MET A 1 188 ? 12.354 -6.479 -8.561 1.00 92.56 188 MET A O 1
ATOM 1474 N N . VAL A 1 189 ? 13.817 -5.605 -7.107 1.00 93.69 189 VAL A N 1
ATOM 1475 C CA . VAL A 1 189 ? 14.876 -6.596 -7.371 1.00 93.69 189 VAL A CA 1
ATOM 1476 C C . VAL A 1 189 ? 14.434 -8.027 -7.049 1.00 93.69 189 VAL A C 1
ATOM 1478 O O . VAL A 1 189 ? 14.847 -8.956 -7.736 1.00 93.69 189 VAL A O 1
ATOM 1481 N N . GLN A 1 190 ? 13.603 -8.221 -6.022 1.00 92.75 190 GLN A N 1
ATOM 1482 C CA . GLN A 1 190 ? 13.120 -9.552 -5.639 1.00 92.75 190 GLN A CA 1
ATOM 1483 C C . GLN A 1 190 ? 11.948 -10.048 -6.493 1.00 92.75 190 GLN A C 1
ATOM 1485 O O . GLN A 1 190 ? 11.771 -11.257 -6.636 1.00 92.75 190 GLN A O 1
ATOM 1490 N N . LEU A 1 191 ? 11.131 -9.135 -7.021 1.00 92.50 191 LEU A N 1
ATOM 1491 C CA . LEU A 1 191 ? 9.908 -9.477 -7.743 1.00 92.50 191 LEU A CA 1
ATOM 1492 C C . LEU A 1 191 ? 10.104 -9.549 -9.260 1.00 92.50 191 LEU A C 1
ATOM 1494 O O . LEU A 1 191 ? 9.449 -10.361 -9.911 1.00 92.50 191 LEU A O 1
ATOM 1498 N N . TYR A 1 192 ? 10.973 -8.714 -9.833 1.00 94.06 192 TYR A N 1
ATOM 1499 C CA . TYR A 1 192 ? 11.241 -8.713 -11.269 1.00 94.06 192 TYR A CA 1
ATOM 1500 C C . TYR A 1 192 ? 12.284 -9.753 -11.657 1.00 94.06 192 TYR A C 1
ATOM 1502 O O . TYR A 1 192 ? 13.259 -10.002 -10.947 1.00 94.06 192 TYR A O 1
ATOM 1510 N N . ASN A 1 193 ? 12.105 -10.329 -12.842 1.00 95.31 193 ASN A N 1
ATOM 1511 C CA . ASN A 1 193 ? 13.105 -11.216 -13.410 1.00 95.31 193 ASN A CA 1
ATOM 1512 C C . ASN A 1 193 ? 14.306 -10.425 -13.990 1.00 95.31 193 ASN A C 1
ATOM 1514 O O . ASN A 1 193 ? 14.228 -9.205 -14.175 1.00 95.31 193 ASN A O 1
ATOM 1518 N N . PRO A 1 194 ? 15.427 -11.097 -14.319 1.00 96.50 194 PRO A N 1
ATOM 1519 C CA . PRO A 1 194 ? 16.627 -10.419 -14.811 1.00 96.50 194 PRO A CA 1
ATOM 1520 C C . PRO A 1 194 ? 16.435 -9.613 -16.105 1.00 96.50 194 PRO A C 1
ATOM 1522 O O . PRO A 1 194 ? 17.096 -8.592 -16.285 1.00 96.50 194 PRO A O 1
ATOM 1525 N N . ALA A 1 195 ? 15.567 -10.051 -17.020 1.00 97.31 195 ALA A N 1
ATOM 1526 C CA . ALA A 1 195 ? 15.287 -9.320 -18.256 1.00 97.31 195 ALA A CA 1
ATOM 1527 C C . ALA A 1 195 ? 14.465 -8.050 -17.985 1.00 97.31 195 ALA A C 1
ATOM 1529 O O . ALA A 1 195 ? 14.812 -6.977 -18.472 1.00 97.31 195 ALA A O 1
ATOM 1530 N N . GLN A 1 196 ? 13.445 -8.144 -17.132 1.00 96.69 196 GLN A N 1
ATOM 1531 C CA . GLN A 1 196 ? 12.623 -7.009 -16.710 1.00 96.69 196 GLN A CA 1
ATOM 1532 C C . GLN A 1 196 ? 13.464 -5.948 -15.987 1.00 96.69 196 GLN A C 1
ATOM 1534 O O . GLN A 1 196 ? 13.372 -4.762 -16.298 1.00 96.69 196 GLN A O 1
ATOM 1539 N N . LEU A 1 197 ? 14.360 -6.362 -15.085 1.00 96.12 197 LEU A N 1
ATOM 1540 C CA . LEU A 1 197 ? 15.292 -5.444 -14.421 1.00 96.12 197 LEU A CA 1
ATOM 1541 C C . LEU A 1 197 ? 16.223 -4.733 -15.415 1.00 96.12 197 LEU A C 1
ATOM 1543 O O . LEU A 1 197 ? 16.517 -3.551 -15.232 1.00 96.12 197 LEU A O 1
ATOM 1547 N N . ARG A 1 198 ? 16.663 -5.417 -16.482 1.00 97.06 198 ARG A N 1
ATOM 1548 C CA . ARG A 1 198 ? 17.463 -4.799 -17.553 1.00 97.06 198 ARG A CA 1
ATOM 1549 C C . ARG A 1 198 ? 16.668 -3.750 -18.337 1.00 97.06 198 ARG A C 1
ATOM 1551 O O . ARG A 1 198 ? 17.208 -2.674 -18.578 1.00 97.06 198 ARG A O 1
ATOM 1558 N N . VAL A 1 199 ? 15.395 -4.003 -18.652 1.00 97.12 199 VAL A N 1
ATOM 1559 C CA . VAL A 1 199 ? 14.506 -3.005 -19.287 1.00 97.12 199 VAL A CA 1
ATOM 1560 C C . VAL A 1 199 ? 14.346 -1.765 -18.401 1.00 97.12 199 VAL A C 1
ATOM 1562 O O . VAL A 1 199 ? 14.551 -0.647 -18.866 1.00 97.12 199 VAL A O 1
ATOM 1565 N N . LEU A 1 200 ? 14.058 -1.944 -17.106 1.00 94.06 200 LEU A N 1
ATOM 1566 C CA . LEU A 1 200 ? 13.912 -0.825 -16.163 1.00 94.06 200 LEU A CA 1
ATOM 1567 C C . LEU A 1 200 ? 15.207 -0.016 -16.015 1.00 94.06 200 LEU A C 1
ATOM 1569 O O . LEU A 1 200 ? 15.182 1.217 -15.965 1.00 94.06 200 LEU A O 1
ATOM 1573 N N . LYS A 1 201 ? 16.354 -0.703 -15.989 1.00 94.00 201 LYS A N 1
ATOM 1574 C CA . LYS A 1 201 ? 17.663 -0.049 -16.004 1.00 94.00 201 LYS A CA 1
ATOM 1575 C C . LYS A 1 201 ? 17.843 0.780 -17.276 1.00 94.00 201 LYS A C 1
ATOM 1577 O O . LYS A 1 201 ? 18.259 1.927 -17.178 1.00 94.00 201 LYS A O 1
ATOM 1582 N N . ARG A 1 202 ? 17.469 0.248 -18.442 1.00 95.69 202 ARG A N 1
ATOM 1583 C CA . ARG A 1 202 ? 17.583 0.971 -19.713 1.00 95.69 202 ARG A CA 1
ATOM 1584 C C . ARG A 1 202 ? 16.704 2.223 -19.764 1.00 95.69 202 ARG A C 1
ATOM 1586 O O . ARG A 1 202 ? 17.169 3.265 -20.208 1.00 95.69 202 ARG A O 1
ATOM 1593 N N . LEU A 1 203 ? 15.482 2.155 -19.233 1.00 92.88 203 LEU A N 1
ATOM 1594 C CA . LEU A 1 203 ? 14.613 3.330 -19.070 1.00 92.88 203 LEU A CA 1
ATOM 1595 C C . LEU A 1 203 ? 15.228 4.385 -18.139 1.00 92.88 203 LEU A C 1
ATOM 1597 O O . LEU A 1 203 ? 15.086 5.583 -18.375 1.00 92.88 203 LEU A O 1
ATOM 1601 N N . THR A 1 204 ? 15.937 3.950 -17.096 1.00 89.31 204 THR A N 1
ATOM 1602 C CA . THR A 1 204 ? 16.692 4.857 -16.217 1.00 89.31 204 THR A CA 1
ATOM 1603 C C . THR A 1 204 ? 17.873 5.497 -16.949 1.00 89.31 204 THR A C 1
ATOM 1605 O O . THR A 1 204 ? 18.128 6.686 -16.769 1.00 89.31 204 THR A O 1
ATOM 1608 N N . ASP A 1 205 ? 18.562 4.740 -17.805 1.00 92.81 205 ASP A N 1
ATOM 1609 C CA . ASP A 1 205 ? 19.663 5.253 -18.624 1.00 92.81 205 ASP A CA 1
ATOM 1610 C C . ASP A 1 205 ? 19.149 6.333 -19.608 1.00 92.81 205 ASP A C 1
ATOM 1612 O O . ASP A 1 205 ? 19.746 7.404 -19.689 1.00 92.81 205 ASP A O 1
ATOM 1616 N N . PHE A 1 206 ? 17.982 6.140 -20.245 1.00 92.00 206 PHE A N 1
ATOM 1617 C CA . PHE A 1 206 ? 17.346 7.179 -21.077 1.00 92.00 206 PHE A CA 1
ATOM 1618 C C . PHE A 1 206 ? 17.034 8.469 -20.300 1.00 92.00 206 PHE A C 1
ATOM 1620 O O . PHE A 1 206 ? 17.259 9.567 -20.807 1.00 92.00 206 PHE A O 1
ATOM 1627 N N . LEU A 1 207 ? 16.577 8.362 -19.045 1.00 86.62 207 LEU A N 1
ATOM 1628 C CA . LEU A 1 207 ? 16.350 9.532 -18.182 1.00 86.62 207 LEU A CA 1
ATOM 1629 C C . LEU A 1 207 ? 17.639 10.297 -17.879 1.00 86.62 207 LEU A C 1
ATOM 1631 O O . LEU A 1 207 ? 17.623 11.526 -17.819 1.00 86.62 207 LEU A O 1
ATOM 1635 N N . ALA A 1 208 ? 18.742 9.581 -17.666 1.00 86.69 208 ALA A N 1
ATOM 1636 C CA . ALA A 1 208 ? 20.040 10.198 -17.424 1.00 86.69 208 ALA A CA 1
ATOM 1637 C C . ALA A 1 208 ? 20.606 10.867 -18.688 1.00 86.69 208 ALA A C 1
ATOM 1639 O O . ALA A 1 208 ? 21.286 11.884 -18.580 1.00 86.69 208 ALA A O 1
ATOM 1640 N N . GLU A 1 209 ? 20.310 10.320 -19.870 1.00 87.12 209 GLU A N 1
ATOM 1641 C CA . GLU A 1 209 ? 20.693 10.887 -21.169 1.00 87.12 209 GLU A CA 1
ATOM 1642 C C . GLU A 1 209 ? 19.897 12.167 -21.514 1.00 87.12 209 GLU A C 1
ATOM 1644 O O . GLU A 1 209 ? 20.454 13.075 -22.134 1.00 87.12 209 GLU A O 1
ATOM 1649 N N . GLU A 1 210 ? 18.628 12.278 -21.092 1.00 73.50 210 GLU A N 1
ATOM 1650 C CA . GLU A 1 210 ? 17.791 13.474 -21.309 1.00 73.50 210 GLU A CA 1
ATOM 1651 C C . GLU A 1 210 ? 18.023 14.609 -20.300 1.00 73.50 210 GLU A C 1
ATOM 1653 O O . GLU A 1 210 ? 17.751 15.769 -20.620 1.00 73.50 210 GLU A O 1
ATOM 1658 N N . ALA A 1 211 ? 18.521 14.319 -19.095 1.00 59.97 211 ALA A N 1
ATOM 1659 C CA . ALA A 1 211 ? 18.851 15.358 -18.124 1.00 59.97 211 ALA A CA 1
ATOM 1660 C C . ALA A 1 211 ? 20.028 16.208 -18.656 1.00 59.97 211 ALA A C 1
ATOM 1662 O O . ALA A 1 211 ? 21.148 15.701 -18.761 1.00 59.97 211 ALA A O 1
ATOM 1663 N N . PRO A 1 212 ? 19.836 17.500 -19.004 1.00 47.59 212 PRO A N 1
ATOM 1664 C CA . PRO A 1 212 ? 20.940 18.313 -19.493 1.00 47.59 212 PRO A CA 1
ATOM 1665 C C . PRO A 1 212 ? 22.007 18.449 -18.402 1.00 47.59 212 PRO A C 1
ATOM 1667 O O . PRO A 1 212 ? 21.689 18.496 -17.215 1.00 47.59 212 PRO A O 1
ATOM 1670 N N . ALA A 1 213 ? 23.271 18.564 -18.823 1.00 47.97 213 ALA A N 1
ATOM 1671 C CA . ALA A 1 213 ? 24.466 18.821 -18.012 1.00 47.97 213 ALA A CA 1
ATOM 1672 C C . ALA A 1 213 ? 24.435 20.189 -17.282 1.00 47.97 213 ALA A C 1
ATOM 1674 O O . ALA A 1 213 ? 25.339 21.013 -17.424 1.00 47.97 213 ALA A O 1
ATOM 1675 N N . ALA A 1 214 ? 23.372 20.462 -16.530 1.00 43.56 214 ALA A N 1
ATOM 1676 C CA . ALA A 1 214 ? 23.083 21.742 -15.899 1.00 43.56 214 ALA A CA 1
ATOM 1677 C C . ALA A 1 214 ? 23.718 21.902 -14.507 1.00 43.56 214 ALA A C 1
ATOM 1679 O O . ALA A 1 214 ? 23.625 22.985 -13.945 1.00 43.56 214 ALA A O 1
ATOM 1680 N N . ASP A 1 215 ? 24.414 20.890 -13.974 1.00 44.53 215 ASP A N 1
ATOM 1681 C CA . ASP A 1 215 ? 25.002 20.949 -12.621 1.00 44.53 215 ASP A CA 1
ATOM 1682 C C . ASP A 1 215 ? 26.544 21.040 -12.601 1.00 44.53 215 ASP A C 1
ATOM 1684 O O . ASP A 1 215 ? 27.198 20.905 -11.569 1.00 44.53 215 ASP A O 1
ATOM 1688 N N . THR A 1 216 ? 27.174 21.292 -13.755 1.00 40.38 216 THR A N 1
ATOM 1689 C CA . THR A 1 216 ? 28.642 21.461 -13.845 1.00 40.38 216 THR A CA 1
ATOM 1690 C C . THR A 1 216 ? 29.115 22.909 -13.989 1.00 40.38 216 THR A C 1
ATOM 1692 O O . THR A 1 216 ? 30.318 23.149 -13.907 1.00 40.38 216 THR A O 1
ATOM 1695 N N . ALA A 1 217 ? 28.216 23.886 -14.161 1.00 41.62 217 ALA A N 1
ATOM 1696 C CA . ALA A 1 217 ? 28.600 25.283 -14.406 1.00 41.62 217 ALA A CA 1
ATOM 1697 C C . ALA A 1 217 ? 28.644 26.178 -13.148 1.00 41.62 217 ALA A C 1
ATOM 1699 O O . ALA A 1 217 ? 29.331 27.196 -13.170 1.00 41.62 217 ALA A O 1
ATOM 1700 N N . GLU A 1 218 ? 28.002 25.810 -12.032 1.00 39.50 218 GLU A N 1
ATOM 1701 C CA . GLU A 1 218 ? 27.989 26.659 -10.821 1.00 39.50 218 GLU A CA 1
ATOM 1702 C C . GLU A 1 218 ? 29.211 26.483 -9.901 1.00 39.50 218 GLU A C 1
ATOM 1704 O O . GLU A 1 218 ? 29.452 27.309 -9.022 1.00 39.50 218 GLU A O 1
ATOM 1709 N N . ARG A 1 219 ? 30.057 25.466 -10.120 1.00 44.06 219 ARG A N 1
ATOM 1710 C CA . ARG A 1 219 ? 31.255 25.237 -9.286 1.00 44.06 219 ARG A CA 1
ATOM 1711 C C . ARG A 1 219 ? 32.529 25.928 -9.769 1.00 44.06 219 ARG A C 1
ATOM 1713 O O . ARG A 1 219 ? 33.496 25.956 -9.016 1.00 44.06 219 ARG A O 1
ATOM 1720 N N . THR A 1 220 ? 32.557 26.504 -10.972 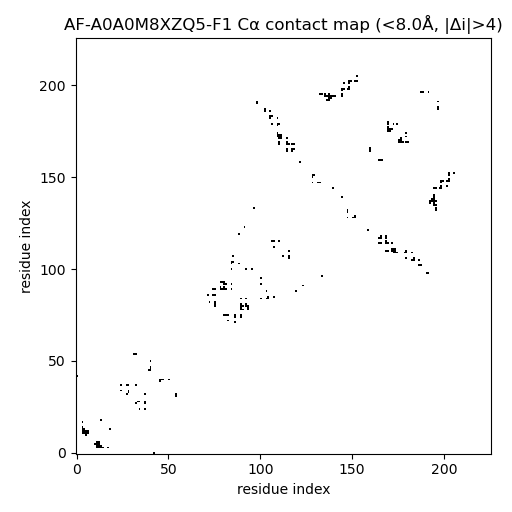1.00 46.88 220 THR A N 1
ATOM 1721 C CA . THR A 1 220 ? 33.779 27.136 -11.509 1.00 46.88 220 THR A CA 1
ATOM 1722 C C . THR A 1 220 ? 33.854 28.652 -11.324 1.00 46.88 220 THR A C 1
ATOM 1724 O O . THR A 1 220 ? 34.938 29.205 -11.495 1.00 46.88 220 THR A O 1
ATOM 1727 N N . ASP A 1 221 ? 32.763 29.323 -10.934 1.00 44.47 221 ASP A N 1
ATOM 1728 C CA . ASP A 1 221 ? 32.766 30.787 -10.741 1.00 44.47 221 ASP A CA 1
ATOM 1729 C C . ASP A 1 221 ? 33.000 31.227 -9.283 1.00 44.47 221 ASP A C 1
ATOM 1731 O O . ASP A 1 221 ? 33.358 32.376 -9.036 1.00 44.47 221 ASP A O 1
ATOM 1735 N N . SER A 1 222 ? 32.916 30.311 -8.308 1.00 47.75 222 SER A N 1
ATOM 1736 C CA . SER A 1 222 ? 33.225 30.630 -6.902 1.00 47.75 222 SER A CA 1
ATOM 1737 C C . SER A 1 222 ? 34.724 30.566 -6.555 1.00 47.75 222 SER A C 1
ATOM 1739 O O . SER A 1 222 ? 35.101 31.005 -5.472 1.00 47.75 222 SER A O 1
ATOM 1741 N N . GLU A 1 223 ? 35.594 30.063 -7.441 1.00 46.47 223 GLU A N 1
ATOM 1742 C CA . GLU A 1 223 ? 37.049 29.947 -7.192 1.00 46.47 223 GLU A CA 1
ATOM 1743 C C . GLU A 1 223 ? 37.902 31.028 -7.892 1.00 46.47 223 GLU A C 1
ATOM 1745 O O . GLU A 1 223 ? 39.127 31.010 -7.785 1.00 46.47 223 GLU A O 1
ATOM 1750 N N . ARG A 1 224 ? 37.294 32.009 -8.582 1.00 49.50 224 ARG A N 1
ATOM 1751 C CA . ARG A 1 224 ? 38.025 33.135 -9.216 1.00 49.50 224 ARG A CA 1
ATOM 1752 C C . ARG A 1 224 ? 37.850 34.500 -8.542 1.00 49.50 224 ARG A C 1
ATOM 1754 O O . ARG A 1 224 ? 38.338 35.497 -9.072 1.00 49.50 224 ARG A O 1
ATOM 1761 N N . GLY A 1 225 ? 37.206 34.555 -7.380 1.00 50.28 225 GLY A N 1
ATOM 1762 C CA . GLY A 1 225 ? 37.000 35.788 -6.617 1.00 50.28 225 GLY A CA 1
ATOM 1763 C C . GLY A 1 225 ? 37.286 35.611 -5.130 1.00 50.28 225 GLY A C 1
ATOM 1764 O O . GLY A 1 225 ? 36.356 35.646 -4.332 1.00 50.28 225 GLY A O 1
ATOM 1765 N N . GLY A 1 226 ? 38.554 35.411 -4.764 1.00 41.06 226 GLY A N 1
ATOM 1766 C CA . GLY A 1 226 ? 39.034 35.350 -3.380 1.00 41.06 226 GLY A CA 1
ATOM 1767 C C . GLY A 1 226 ? 40.509 35.697 -3.295 1.00 41.06 226 GLY A C 1
ATOM 1768 O O . GLY A 1 226 ? 41.293 35.007 -3.980 1.00 41.06 226 GLY A O 1
#

Secondary structure (DSSP, 8-state):
-PPPPBPTTSPBP--HHHHHHHHHHHHHHHTT--HHHHHHTTSTTS-HHHHHHHHHHHHHHHHHHHHHHHHHHHHHHHHT--TTS-GGGTTTTTTS-HHHHHHHHHHHTTS-HHHHHHHHHHHHH--HHHHHHHH--TT--HHHHHHHHHHHHHHHHHHHHH-GGGGGTTTT-TT-HHHHHHHHHHHHHHHS-HHHHHHHHHHHHHHHHHS-STTSSTTSSTTS--

Solvent-accessible surface area (backbone atoms only — not comparable to full-atom values): 13134 Å² total; per-residue (Å²): 133,87,73,61,54,63,46,101,86,69,48,69,48,83,51,73,72,56,56,54,49,51,53,52,49,50,55,41,44,75,73,68,48,53,72,74,54,58,60,49,53,70,38,99,85,50,66,55,68,58,58,50,51,50,52,50,52,53,49,49,55,49,50,54,51,52,51,49,54,51,53,42,52,51,42,22,62,73,46,66,24,62,89,87,56,59,54,93,45,14,86,59,48,70,85,47,52,74,62,56,51,52,50,51,57,57,46,65,76,35,37,29,76,6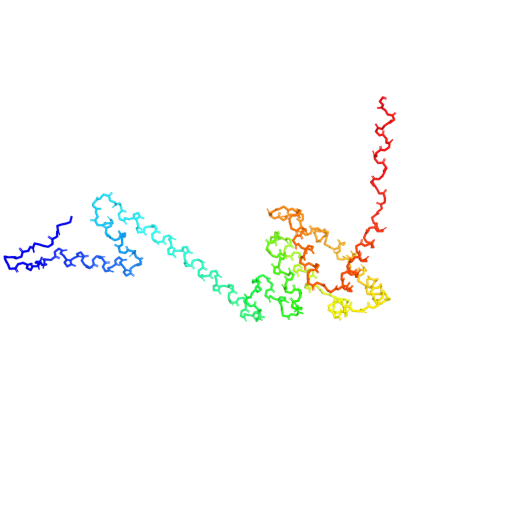8,41,45,50,49,52,51,50,59,66,66,67,63,55,84,58,51,61,52,54,73,65,54,52,62,81,55,52,70,67,58,37,52,55,48,29,63,64,42,41,65,52,53,53,52,49,37,73,76,34,65,68,65,72,52,46,28,70,72,11,82,81,36,31,70,57,25,47,50,55,52,51,53,49,48,66,71,69,45,46,68,31,48,50,50,24,55,49,49,49,51,50,54,54,60,70,66,52,72,87,76,84,70,68,77,74,67,67,71,77,78,74,128

Sequence (226 aa):
MDVPERTANGYKQYEVPHLVRLLQIKRLSDLGVPLSEVAAMGRADEDPDEAIRVLDAELAATVDRLNRVRAELAVILRHRAPAYVPPAFAPVSRDLSDRQRSLLMVYSSVLSEESMEEFRELISEGDETEEEFEALPPDADEAAIEHLAARMWPVVVRTRERRPRAADLAADAPRGPKHAAQTMAEAMVQLYNPAQLRVLKRLTDFLAEEAPAADTAERTDSERGG

Foldseek 3Di:
DDFADADPVGDGDDDPVNVVLVVQLVVCVVVVHPSVVSVVCPDPPDDVVVVVVVSVVVVVVVVVVVVVVVVLVVLCVVLVADSLQGSVLSVPRPVDDPLVSLLLNLLVVWFDPVLSVLVSVVSNVDDPLVVVLVVPDLPDDPVSLVVSLVVCQVVVVVSCVVCVVNVQRLCPTPVHSVVSVVSSVVSCVVRDHNSSVSSVVVSVVVVVVPPPPPPPPPPPPVPPPD

Mean predicted aligned error: 13.3 Å

Radius of gyration: 31.96 Å; Cα contacts (8 Å, |Δi|>4): 155; chains: 1; bounding box: 71×62×93 Å

pLDDT: mean 81.13, std 13.67, range [39.5, 97.31]